Protein AF-A0A3A9EXG4-F1 (afdb_monomer_lite)

Secondary structure (DSSP, 8-state):
--HHHHHHHHHHHHHHHHHHHHHHHHHHHHHHHHHHHHHHHHHHHHHHHHHHHHHHHHHHHHHHHHHHTT---S-HHHHHHHHHHHHHHHHHHHHHHHHHHHHHHHHHHHHHHHHHHHHHHHHHHHHHHHHHHHHHHHHHHHHHHHHHHHHHHHHHHHHTT--------------GGG-----------S--

Structure (mmCIF, N/CA/C/O backbone):
data_AF-A0A3A9EXG4-F1
#
_entry.id   AF-A0A3A9EXG4-F1
#
loop_
_atom_site.group_PDB
_atom_site.id
_atom_site.type_symbol
_atom_site.label_atom_id
_atom_site.label_alt_id
_atom_site.label_comp_id
_atom_site.label_asym_id
_atom_site.label_entity_id
_atom_site.label_seq_id
_atom_site.pdbx_PDB_ins_code
_atom_site.Cartn_x
_atom_site.Cartn_y
_atom_site.Cartn_z
_atom_site.occupancy
_atom_site.B_iso_or_equiv
_atom_site.auth_seq_id
_atom_site.auth_comp_id
_atom_site.auth_asym_id
_atom_site.auth_atom_id
_atom_site.pdbx_PDB_model_num
ATOM 1 N N . MET A 1 1 ? 16.288 -11.136 -60.424 1.00 44.19 1 MET A N 1
ATOM 2 C CA . MET A 1 1 ? 15.062 -11.074 -59.598 1.00 44.19 1 MET A CA 1
ATOM 3 C C . MET A 1 1 ? 15.310 -11.199 -58.076 1.00 44.19 1 MET A C 1
ATOM 5 O O . MET A 1 1 ? 14.351 -11.218 -57.331 1.00 44.19 1 MET A O 1
ATOM 9 N N . ILE A 1 2 ? 16.566 -11.204 -57.585 1.00 50.88 2 ILE A N 1
ATOM 10 C CA . ILE A 1 2 ? 16.913 -11.549 -56.179 1.00 50.88 2 ILE A CA 1
ATOM 11 C C . ILE A 1 2 ? 17.124 -10.312 -55.264 1.00 50.88 2 ILE A C 1
ATOM 13 O O . ILE A 1 2 ? 17.058 -10.400 -54.044 1.00 50.88 2 ILE A O 1
ATOM 17 N N . LYS A 1 3 ? 17.353 -9.119 -55.836 1.00 56.44 3 LYS A N 1
ATOM 18 C CA . LYS A 1 3 ? 17.682 -7.899 -55.064 1.00 56.44 3 LYS A CA 1
ATOM 19 C C . LYS A 1 3 ? 16.491 -7.279 -54.324 1.00 56.44 3 LYS A C 1
ATOM 21 O O . LYS A 1 3 ? 16.687 -6.710 -53.256 1.00 56.44 3 LYS A O 1
ATOM 26 N N . LEU A 1 4 ? 15.283 -7.373 -54.886 1.00 65.50 4 LEU A N 1
ATOM 27 C CA . LEU A 1 4 ? 14.077 -6.805 -54.273 1.00 65.50 4 LEU A CA 1
ATOM 28 C C . LEU A 1 4 ? 13.654 -7.611 -53.041 1.00 65.50 4 LEU A C 1
ATOM 30 O O . LEU A 1 4 ? 13.306 -7.021 -52.026 1.00 65.50 4 LEU A O 1
ATOM 34 N N . ASP A 1 5 ? 13.788 -8.935 -53.111 1.00 69.81 5 ASP A N 1
ATOM 35 C CA . ASP A 1 5 ? 13.458 -9.852 -52.020 1.00 69.81 5 ASP A CA 1
ATOM 36 C C . ASP A 1 5 ? 14.379 -9.642 -50.805 1.00 69.81 5 ASP A C 1
ATOM 38 O O . ASP A 1 5 ? 13.915 -9.472 -49.682 1.00 69.81 5 ASP A O 1
ATOM 42 N N . GLY A 1 6 ? 15.687 -9.467 -51.035 1.00 72.88 6 GLY A N 1
ATOM 43 C CA . GLY A 1 6 ? 16.637 -9.142 -49.964 1.00 72.88 6 GLY A CA 1
ATOM 44 C C . GLY A 1 6 ? 16.417 -7.767 -49.314 1.00 72.88 6 GLY A C 1
ATOM 45 O O . GLY A 1 6 ? 16.722 -7.588 -48.135 1.00 72.88 6 GLY A O 1
ATOM 46 N N . ILE A 1 7 ? 15.880 -6.789 -50.053 1.00 76.56 7 ILE A N 1
ATOM 47 C CA . ILE A 1 7 ? 15.507 -5.475 -49.501 1.00 76.56 7 ILE A CA 1
ATOM 48 C C . ILE A 1 7 ? 14.192 -5.586 -48.722 1.00 76.56 7 ILE A C 1
ATOM 50 O O . ILE A 1 7 ? 14.106 -5.076 -47.606 1.00 76.56 7 ILE A O 1
ATOM 54 N N . MET A 1 8 ? 13.204 -6.297 -49.268 1.00 67.69 8 MET A N 1
ATOM 55 C CA . MET A 1 8 ? 11.905 -6.535 -48.642 1.00 67.69 8 MET A CA 1
ATOM 56 C 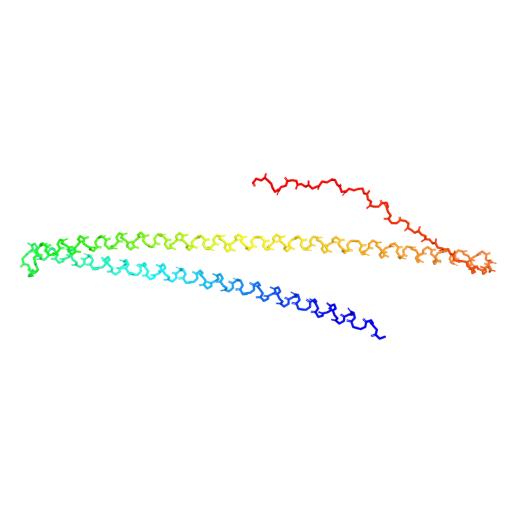C . MET A 1 8 ? 12.060 -7.284 -47.314 1.00 67.69 8 MET A C 1
ATOM 58 O O . MET A 1 8 ? 11.558 -6.827 -46.293 1.00 67.69 8 MET A O 1
ATOM 62 N N . ASP A 1 9 ? 12.854 -8.353 -47.284 1.00 78.50 9 ASP A N 1
ATOM 63 C CA . ASP A 1 9 ? 13.145 -9.142 -46.082 1.00 78.50 9 ASP A CA 1
ATOM 64 C C . ASP A 1 9 ? 13.897 -8.317 -45.013 1.00 78.50 9 ASP A C 1
ATOM 66 O O . ASP A 1 9 ? 13.749 -8.496 -43.801 1.00 78.50 9 ASP A O 1
ATOM 70 N N . ARG A 1 10 ? 14.693 -7.327 -45.435 1.00 72.69 10 ARG A N 1
ATOM 71 C CA . ARG A 1 10 ? 15.358 -6.388 -44.519 1.00 72.69 10 ARG A CA 1
ATOM 72 C C . ARG A 1 10 ? 14.390 -5.354 -43.949 1.00 72.69 10 ARG A C 1
ATOM 74 O O . ARG A 1 10 ? 14.467 -5.050 -42.760 1.00 72.69 10 ARG A O 1
ATOM 81 N N . ILE A 1 11 ? 13.476 -4.845 -44.773 1.00 75.75 11 ILE A N 1
ATOM 82 C CA . ILE A 1 11 ? 12.430 -3.904 -44.358 1.00 75.75 11 ILE A CA 1
ATOM 83 C C . ILE A 1 11 ? 11.445 -4.599 -43.420 1.00 75.75 11 ILE A C 1
ATOM 85 O O . ILE A 1 11 ? 11.147 -4.054 -42.363 1.00 75.75 11 ILE A O 1
ATOM 89 N N . ILE A 1 12 ? 10.998 -5.813 -43.745 1.00 74.94 12 ILE A N 1
ATOM 90 C CA . ILE A 1 12 ? 10.082 -6.594 -42.908 1.00 74.94 12 ILE A CA 1
ATOM 91 C C . ILE A 1 12 ? 10.721 -6.865 -41.549 1.00 74.94 12 ILE A C 1
ATOM 93 O O . ILE A 1 12 ? 10.112 -6.558 -40.530 1.00 74.94 12 ILE A O 1
ATOM 97 N N . ARG A 1 13 ? 11.971 -7.342 -41.499 1.00 74.44 13 ARG A N 1
ATOM 98 C CA . ARG A 1 13 ? 12.670 -7.554 -40.218 1.00 74.44 13 ARG A CA 1
ATOM 99 C C . ARG A 1 13 ? 12.872 -6.265 -39.428 1.00 74.44 13 ARG A C 1
ATOM 101 O O . ARG A 1 13 ? 12.745 -6.280 -38.208 1.00 74.44 13 ARG A O 1
ATOM 108 N N . TYR A 1 14 ? 13.147 -5.150 -40.101 1.00 74.00 14 TYR A N 1
ATOM 109 C CA . TYR A 1 14 ? 13.282 -3.849 -39.449 1.00 74.00 14 TYR A CA 1
ATOM 110 C C . TYR A 1 14 ? 11.953 -3.348 -38.865 1.00 74.00 14 TYR A C 1
ATOM 112 O O . TYR A 1 14 ? 11.912 -2.932 -37.709 1.00 74.00 14 TYR A O 1
ATOM 120 N N . GLN A 1 15 ? 10.858 -3.424 -39.627 1.00 68.88 15 GLN A N 1
ATOM 121 C CA . GLN A 1 15 ? 9.535 -2.997 -39.166 1.00 68.88 15 GLN A CA 1
ATOM 122 C C . GLN A 1 15 ? 8.992 -3.932 -38.084 1.00 68.88 15 GLN A C 1
ATOM 124 O O . GLN A 1 15 ? 8.513 -3.458 -37.060 1.00 68.88 15 GLN A O 1
ATOM 129 N N . LEU A 1 16 ? 9.143 -5.247 -38.250 1.00 63.56 16 LEU A N 1
ATOM 130 C CA . LEU A 1 16 ? 8.740 -6.237 -37.254 1.00 63.56 16 LEU A CA 1
ATOM 131 C C . LEU A 1 16 ? 9.563 -6.098 -35.967 1.00 63.56 16 LEU A C 1
ATOM 133 O O . LEU A 1 16 ? 9.004 -6.167 -34.879 1.00 63.56 16 LEU A O 1
ATOM 137 N N . GLY A 1 17 ? 10.868 -5.832 -36.078 1.00 66.75 17 GLY A N 1
ATOM 138 C CA . GLY A 1 17 ? 11.731 -5.535 -34.934 1.00 66.75 17 GLY A CA 1
ATOM 139 C C . GLY A 1 17 ? 11.309 -4.264 -34.195 1.00 66.75 17 GLY A C 1
ATOM 140 O O . GLY A 1 17 ? 11.231 -4.271 -32.970 1.00 66.75 17 GLY A O 1
ATOM 141 N N . LYS A 1 18 ? 10.958 -3.197 -34.926 1.00 60.28 18 LYS A N 1
ATOM 142 C CA . LYS A 1 18 ? 10.427 -1.958 -34.335 1.00 60.28 18 LYS A CA 1
ATOM 143 C C . LYS A 1 18 ? 9.071 -2.151 -33.662 1.00 60.28 18 LYS A C 1
ATOM 145 O O . LYS A 1 18 ? 8.878 -1.642 -32.566 1.00 60.28 18 LYS A O 1
ATOM 150 N N . VAL A 1 19 ? 8.146 -2.871 -34.299 1.00 60.31 19 VAL A N 1
ATOM 151 C CA . VAL A 1 19 ? 6.814 -3.154 -33.743 1.00 60.31 19 VAL A CA 1
ATOM 152 C C . VAL A 1 19 ? 6.938 -4.031 -32.502 1.00 60.31 19 VAL A C 1
ATOM 154 O O . VAL A 1 19 ? 6.326 -3.728 -31.485 1.00 60.31 19 VAL A O 1
ATOM 157 N N . LYS A 1 20 ? 7.779 -5.071 -32.541 1.00 60.56 20 LYS A N 1
ATOM 158 C CA . LYS A 1 20 ? 7.983 -5.978 -31.408 1.00 60.56 20 LYS A CA 1
ATOM 159 C C . LYS A 1 20 ? 8.612 -5.262 -30.210 1.00 60.56 20 LYS A C 1
ATOM 161 O O . LYS A 1 20 ? 8.107 -5.433 -29.111 1.00 60.56 20 LYS A O 1
ATOM 166 N N . ALA A 1 21 ? 9.625 -4.420 -30.427 1.00 60.03 21 ALA A N 1
ATOM 167 C CA . ALA A 1 21 ? 10.234 -3.616 -29.365 1.00 60.03 21 ALA A CA 1
ATOM 168 C C . ALA A 1 21 ? 9.239 -2.603 -28.772 1.00 60.03 21 ALA A C 1
ATOM 170 O O . ALA A 1 21 ? 8.923 -2.684 -27.594 1.00 60.03 21 ALA A O 1
ATOM 171 N N . ALA A 1 22 ? 8.624 -1.755 -29.606 1.00 58.25 22 ALA A N 1
ATOM 172 C CA . ALA A 1 22 ? 7.678 -0.740 -29.133 1.00 58.25 22 ALA A CA 1
ATOM 173 C C . ALA A 1 22 ? 6.431 -1.339 -28.454 1.00 58.25 22 ALA A C 1
ATOM 175 O O . ALA A 1 22 ? 5.887 -0.749 -27.523 1.00 58.25 22 ALA A O 1
ATOM 176 N N . SER A 1 23 ? 5.963 -2.507 -28.912 1.00 61.41 23 SER A N 1
ATOM 177 C CA . SER A 1 23 ? 4.844 -3.217 -28.279 1.00 61.41 23 SER A CA 1
ATOM 178 C C . SER A 1 23 ? 5.237 -3.867 -26.954 1.00 61.41 23 SER A C 1
ATOM 180 O O . SER A 1 23 ? 4.459 -3.793 -26.011 1.00 61.41 23 SER A O 1
ATOM 182 N N . ALA A 1 24 ? 6.435 -4.450 -26.847 1.00 60.91 24 ALA A N 1
ATOM 183 C CA . ALA A 1 24 ? 6.921 -5.038 -25.603 1.00 60.91 24 ALA A CA 1
ATOM 184 C C . ALA A 1 24 ? 7.144 -3.961 -24.535 1.00 60.91 24 ALA A C 1
ATOM 186 O O . ALA A 1 24 ? 6.669 -4.126 -23.417 1.00 60.91 24 ALA A O 1
ATOM 187 N N . ASP A 1 25 ? 7.759 -2.834 -24.899 1.00 65.12 25 ASP A N 1
ATOM 188 C CA . ASP A 1 25 ? 8.008 -1.713 -23.986 1.00 65.12 25 ASP A CA 1
ATOM 189 C C . ASP A 1 25 ? 6.696 -1.140 -23.443 1.00 65.12 25 ASP A C 1
ATOM 191 O O . ASP A 1 25 ? 6.551 -0.900 -22.245 1.00 65.12 25 ASP A O 1
ATOM 195 N N . LYS A 1 26 ? 5.699 -0.985 -24.321 1.00 69.44 26 LYS A N 1
ATOM 196 C CA . LYS A 1 26 ? 4.374 -0.499 -23.937 1.00 69.44 26 LYS A CA 1
ATOM 197 C C . LYS A 1 26 ? 3.630 -1.495 -23.044 1.00 69.44 26 LYS A C 1
ATOM 199 O O . LYS A 1 26 ? 3.032 -1.081 -22.061 1.00 69.44 26 LYS A O 1
ATOM 204 N N . ILE A 1 27 ? 3.697 -2.794 -23.342 1.00 67.81 27 ILE A N 1
ATOM 205 C CA . ILE A 1 27 ? 3.055 -3.845 -22.534 1.00 67.81 27 ILE A CA 1
ATOM 206 C C . ILE A 1 27 ? 3.702 -3.953 -21.149 1.00 67.81 27 ILE A C 1
ATOM 208 O O . ILE A 1 27 ? 2.994 -4.115 -20.158 1.00 67.81 27 ILE A O 1
ATOM 212 N N . ILE A 1 28 ? 5.029 -3.849 -21.069 1.00 67.62 28 ILE A N 1
ATOM 213 C CA . ILE A 1 28 ? 5.770 -3.873 -19.805 1.00 67.62 28 ILE A CA 1
ATOM 214 C C . ILE A 1 28 ? 5.415 -2.629 -18.983 1.00 67.62 28 ILE A C 1
ATOM 216 O O . ILE A 1 28 ? 4.999 -2.764 -17.835 1.00 67.62 28 ILE A O 1
ATOM 220 N N . ALA A 1 29 ? 5.473 -1.433 -19.580 1.00 70.62 29 ALA A N 1
ATOM 221 C CA . ALA A 1 29 ? 5.106 -0.187 -18.908 1.00 70.62 29 ALA A CA 1
ATOM 222 C C . ALA A 1 29 ? 3.651 -0.192 -18.405 1.00 70.62 29 ALA A C 1
ATOM 224 O O . ALA A 1 29 ? 3.417 0.084 -17.231 1.00 70.62 29 ALA A O 1
ATOM 225 N N . GLU A 1 30 ? 2.689 -0.582 -19.249 1.00 74.38 30 GLU A N 1
ATOM 226 C CA . GLU A 1 30 ? 1.277 -0.713 -18.862 1.00 74.38 30 GLU A CA 1
ATOM 227 C C . GLU A 1 30 ? 1.063 -1.800 -17.795 1.00 74.38 30 GLU A C 1
ATOM 229 O O . GLU A 1 30 ? 0.183 -1.674 -16.944 1.00 74.38 30 GLU A O 1
ATOM 234 N N . GLY A 1 31 ? 1.847 -2.883 -17.828 1.00 72.00 31 GLY A N 1
ATOM 235 C CA . GLY A 1 31 ? 1.814 -3.946 -16.825 1.00 72.00 31 GLY A CA 1
ATOM 236 C C . GLY A 1 31 ? 2.274 -3.461 -15.450 1.00 72.00 31 GLY A C 1
ATOM 237 O O . GLY A 1 31 ? 1.595 -3.712 -14.454 1.00 72.00 31 GLY A O 1
ATOM 238 N N . HIS A 1 32 ? 3.381 -2.716 -15.397 1.00 73.00 32 HIS A N 1
ATOM 239 C CA . HIS A 1 32 ? 3.874 -2.107 -14.160 1.00 73.00 32 HIS A CA 1
ATOM 240 C C . HIS A 1 32 ? 2.931 -1.026 -13.637 1.00 73.00 32 HIS A C 1
ATOM 242 O O . HIS A 1 32 ? 2.657 -0.996 -12.441 1.00 73.00 32 HIS A O 1
ATOM 248 N N . GLU A 1 33 ? 2.400 -0.174 -14.513 1.00 76.00 33 GLU A N 1
ATOM 249 C CA . GLU A 1 33 ? 1.443 0.867 -14.134 1.00 76.00 33 GLU A CA 1
ATOM 250 C C . GLU A 1 33 ? 0.198 0.259 -13.479 1.00 76.00 33 GLU A C 1
ATOM 252 O O . GLU A 1 33 ? -0.166 0.648 -12.372 1.00 76.00 33 GLU A O 1
ATOM 257 N N . LYS A 1 34 ? -0.371 -0.798 -14.073 1.00 77.44 34 LYS A N 1
ATOM 258 C CA . LYS A 1 34 ? -1.498 -1.537 -13.480 1.00 77.44 34 LYS A CA 1
ATOM 259 C C . LYS A 1 34 ? -1.141 -2.211 -12.155 1.00 77.44 34 LYS A C 1
ATOM 261 O O . LYS A 1 34 ? -1.969 -2.236 -11.246 1.00 77.44 34 LYS A O 1
ATOM 266 N N . ALA A 1 35 ? 0.065 -2.769 -12.025 1.00 75.31 35 ALA A N 1
ATOM 267 C CA . ALA A 1 35 ? 0.517 -3.385 -10.776 1.00 75.31 35 ALA A CA 1
ATOM 268 C C . ALA A 1 35 ? 0.660 -2.345 -9.649 1.00 75.31 35 ALA A C 1
ATOM 270 O O . ALA A 1 35 ? 0.206 -2.584 -8.529 1.00 75.31 35 ALA A O 1
ATOM 271 N N . ILE A 1 36 ? 1.213 -1.171 -9.964 1.00 78.25 36 ILE A N 1
ATOM 272 C CA . ILE A 1 36 ? 1.346 -0.034 -9.044 1.00 78.25 36 ILE A CA 1
ATOM 273 C C . ILE A 1 36 ? -0.032 0.505 -8.652 1.00 78.25 36 ILE A C 1
ATOM 275 O O . ILE A 1 36 ? -0.284 0.737 -7.470 1.00 78.25 36 ILE A O 1
ATOM 279 N N . GLU A 1 37 ? -0.942 0.681 -9.612 1.00 82.12 37 GLU A N 1
ATOM 280 C CA . GLU A 1 37 ? -2.312 1.122 -9.335 1.00 82.12 37 GLU A CA 1
ATOM 281 C C . GLU A 1 37 ? -3.054 0.135 -8.434 1.00 82.12 37 GLU A C 1
ATOM 283 O O . GLU A 1 37 ? -3.688 0.550 -7.463 1.00 82.12 37 GLU A O 1
ATOM 288 N N . LEU A 1 38 ? -2.937 -1.169 -8.699 1.00 81.69 38 LEU A N 1
ATOM 289 C CA . LEU A 1 38 ? -3.552 -2.204 -7.872 1.00 81.69 38 LEU A CA 1
ATOM 290 C C . LEU A 1 38 ? -2.983 -2.199 -6.447 1.00 81.69 38 LEU A C 1
ATOM 292 O O . LEU A 1 38 ? -3.745 -2.261 -5.481 1.00 81.69 38 LEU A O 1
ATOM 296 N N . ALA A 1 39 ? -1.661 -2.103 -6.300 1.00 80.19 39 ALA A N 1
ATOM 297 C CA . ALA A 1 39 ? -1.003 -2.035 -4.998 1.00 80.19 39 ALA A CA 1
ATOM 298 C C . ALA A 1 39 ? -1.388 -0.754 -4.230 1.00 80.19 39 ALA A C 1
ATOM 300 O O . ALA A 1 39 ? -1.721 -0.814 -3.044 1.00 80.19 39 ALA A O 1
ATOM 301 N N . ARG A 1 40 ? -1.476 0.394 -4.913 1.00 81.50 40 ARG A N 1
ATOM 302 C CA . ARG A 1 40 ? -1.971 1.653 -4.334 1.00 81.50 40 ARG A CA 1
ATOM 303 C C . ARG A 1 40 ? -3.441 1.557 -3.922 1.00 81.50 40 ARG A C 1
ATOM 305 O O . ARG A 1 40 ? -3.807 2.045 -2.853 1.00 81.50 40 ARG A O 1
ATOM 312 N N . ALA A 1 41 ? -4.285 0.924 -4.735 1.00 84.25 41 ALA A N 1
ATOM 313 C CA . ALA A 1 41 ? -5.692 0.709 -4.411 1.00 84.25 41 ALA A CA 1
ATOM 314 C C . ALA A 1 41 ? -5.854 -0.162 -3.156 1.00 84.25 41 ALA A C 1
ATOM 316 O O . ALA A 1 41 ? -6.665 0.168 -2.294 1.00 84.25 41 ALA A O 1
ATOM 317 N N . ARG A 1 42 ? -5.040 -1.217 -3.010 1.00 81.62 42 ARG A N 1
ATOM 318 C CA . ARG A 1 42 ? -5.002 -2.055 -1.799 1.00 81.62 42 ARG A CA 1
ATOM 319 C C . ARG A 1 42 ? -4.621 -1.249 -0.557 1.00 81.62 42 ARG A C 1
ATOM 321 O O . ARG A 1 42 ? -5.340 -1.322 0.435 1.00 81.62 42 ARG A O 1
ATOM 328 N N . CYS A 1 43 ? -3.574 -0.426 -0.640 1.00 86.25 43 CYS A N 1
ATOM 329 C CA . CYS A 1 43 ? -3.180 0.461 0.460 1.00 86.25 43 CYS A CA 1
ATOM 330 C C . CYS A 1 43 ? -4.311 1.428 0.846 1.00 86.25 43 CYS A C 1
ATOM 332 O O . CYS A 1 43 ? -4.588 1.631 2.023 1.00 86.25 43 CYS A O 1
ATOM 334 N N . ASN A 1 44 ? -5.009 1.999 -0.141 1.00 86.94 44 ASN A N 1
ATOM 335 C CA . ASN A 1 44 ? -6.117 2.924 0.104 1.00 86.94 44 ASN A CA 1
ATOM 336 C C . ASN A 1 44 ? -7.314 2.231 0.783 1.00 86.94 44 ASN A C 1
ATOM 338 O O . ASN A 1 44 ? -7.899 2.779 1.712 1.00 86.94 44 ASN A O 1
ATOM 342 N N . ILE A 1 45 ? -7.667 1.013 0.360 1.00 88.62 45 ILE A N 1
ATOM 343 C CA . ILE A 1 45 ? -8.736 0.231 1.002 1.00 88.62 45 ILE A CA 1
ATOM 344 C C . ILE A 1 45 ? -8.373 -0.079 2.458 1.00 88.62 45 ILE A C 1
ATOM 346 O O . ILE A 1 45 ? -9.192 0.164 3.340 1.00 88.62 45 ILE A O 1
ATOM 350 N N . ALA A 1 46 ? -7.151 -0.553 2.714 1.00 81.94 46 ALA A N 1
ATOM 351 C CA . ALA A 1 46 ? -6.683 -0.840 4.068 1.00 81.94 46 ALA A CA 1
ATOM 352 C C . ALA A 1 46 ? -6.672 0.424 4.949 1.00 81.94 46 ALA A C 1
ATOM 354 O O . ALA A 1 46 ? -7.171 0.396 6.069 1.00 81.94 46 ALA A O 1
ATOM 355 N N . SER A 1 47 ? -6.216 1.564 4.416 1.00 88.50 47 SER A N 1
ATOM 356 C CA . SER A 1 47 ? -6.275 2.854 5.118 1.00 88.50 47 SER A CA 1
ATOM 357 C C . SER A 1 47 ? -7.706 3.242 5.498 1.00 88.50 47 SER A C 1
ATOM 359 O O . SER A 1 47 ? -7.951 3.641 6.630 1.00 88.50 47 SER A O 1
ATOM 361 N N . LYS A 1 48 ? -8.673 3.085 4.585 1.00 92.44 48 LYS A N 1
ATOM 362 C CA . LYS A 1 48 ? -10.084 3.383 4.879 1.00 92.44 48 LYS A CA 1
ATOM 363 C C . LYS A 1 48 ? -10.666 2.469 5.952 1.00 92.44 48 LYS A C 1
ATOM 365 O O . LYS A 1 48 ? -11.427 2.941 6.790 1.00 92.44 48 LYS A O 1
ATOM 370 N N . GLN A 1 49 ? -10.308 1.186 5.936 1.00 89.50 49 GLN A N 1
ATOM 371 C CA . GLN A 1 49 ? -10.736 0.234 6.963 1.00 89.50 49 GLN A CA 1
ATOM 372 C C . GLN A 1 49 ? -10.188 0.619 8.342 1.00 89.50 49 GLN A C 1
ATOM 374 O O . GLN A 1 49 ? -10.922 0.554 9.324 1.00 89.50 49 GLN A O 1
ATOM 379 N N . ILE A 1 50 ? -8.937 1.085 8.414 1.00 91.19 50 ILE A N 1
ATOM 380 C CA . ILE A 1 50 ? -8.359 1.623 9.652 1.00 91.19 50 ILE A CA 1
ATOM 381 C C . ILE A 1 50 ? -9.139 2.859 10.117 1.00 91.19 50 ILE A C 1
ATOM 383 O O . ILE A 1 50 ? -9.524 2.921 11.282 1.00 91.19 50 ILE A O 1
ATOM 387 N N . ASP A 1 51 ? -9.433 3.808 9.223 1.00 92.81 51 ASP A N 1
ATOM 388 C CA . ASP A 1 51 ? -10.185 5.025 9.568 1.00 92.81 51 ASP A CA 1
ATOM 389 C C . ASP A 1 51 ? -11.602 4.717 10.081 1.00 92.81 51 ASP A C 1
ATOM 391 O O . ASP A 1 51 ? -12.122 5.400 10.967 1.00 92.81 51 ASP A O 1
ATOM 395 N N . GLU A 1 52 ? -12.263 3.715 9.499 1.00 94.06 52 GLU A N 1
ATOM 396 C CA . GLU A 1 52 ? -13.572 3.233 9.946 1.00 94.06 52 GLU A CA 1
ATOM 397 C C . GLU A 1 52 ? -13.473 2.588 11.330 1.00 94.06 52 GLU A C 1
ATOM 399 O O . GLU A 1 52 ? -14.239 2.947 12.225 1.00 94.06 52 GLU A O 1
ATOM 404 N N . LYS A 1 53 ? -12.478 1.723 11.550 1.00 92.38 53 LYS A N 1
ATOM 405 C CA . LYS A 1 53 ? -12.249 1.081 12.850 1.00 92.38 53 LYS A CA 1
ATOM 406 C C . LYS A 1 53 ? -11.873 2.063 13.952 1.00 92.38 53 LYS A C 1
ATOM 408 O O . LYS A 1 53 ? -12.326 1.917 15.084 1.00 92.38 53 LYS A O 1
ATOM 413 N N . GLN A 1 54 ? -11.107 3.102 13.635 1.00 93.75 54 GLN A N 1
ATOM 414 C CA . GLN A 1 54 ? -10.800 4.178 14.577 1.00 93.75 54 GLN A CA 1
ATOM 415 C C . GLN A 1 54 ? -12.051 4.970 14.976 1.00 93.75 54 GLN A C 1
ATOM 417 O O . GLN A 1 54 ? -12.180 5.361 16.137 1.00 93.75 54 GLN A O 1
ATOM 422 N N . ARG A 1 55 ? -12.993 5.182 14.046 1.00 96.00 55 ARG A N 1
ATOM 423 C CA . ARG A 1 55 ? -14.293 5.794 14.361 1.00 96.00 55 ARG A CA 1
ATOM 424 C C . ARG A 1 55 ? -15.137 4.895 15.263 1.00 96.00 55 ARG A C 1
ATOM 426 O O . ARG A 1 55 ? -15.638 5.385 16.268 1.00 96.00 55 ARG A O 1
ATOM 433 N N . GLU A 1 56 ? -15.222 3.597 14.964 1.00 93.62 56 GLU A N 1
ATOM 434 C CA . GLU A 1 56 ? -15.906 2.622 15.834 1.00 93.62 56 GLU A CA 1
ATOM 435 C C . GLU A 1 56 ? -15.317 2.619 17.253 1.00 93.62 56 GLU A C 1
ATOM 437 O O . GLU A 1 56 ? -16.054 2.649 18.239 1.00 93.62 56 GLU A O 1
ATOM 442 N N . LEU A 1 57 ? -13.986 2.653 17.370 1.00 95.31 57 LEU A N 1
ATOM 443 C CA . LEU A 1 57 ? -13.306 2.737 18.659 1.00 95.31 57 LEU A CA 1
ATOM 444 C C . LEU A 1 57 ? -13.683 4.016 19.424 1.00 95.31 57 LEU A C 1
ATOM 446 O O . LEU A 1 57 ? -13.979 3.946 20.617 1.00 95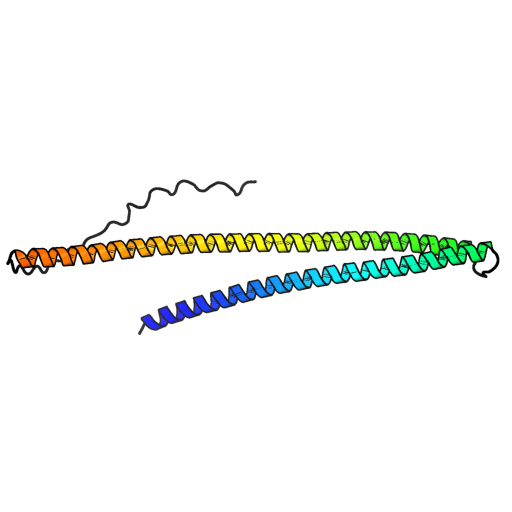.31 57 LEU A O 1
ATOM 450 N N . ALA A 1 58 ? -13.705 5.168 18.751 1.00 94.50 58 ALA A N 1
ATOM 451 C CA . ALA A 1 58 ? -14.103 6.432 19.368 1.00 94.50 58 ALA A CA 1
ATOM 452 C C . ALA A 1 58 ? -15.562 6.400 19.861 1.00 94.50 58 ALA A C 1
ATOM 454 O O . ALA A 1 58 ? -15.862 6.923 20.939 1.00 94.50 58 ALA A O 1
ATOM 455 N N . ASP A 1 59 ? -16.457 5.743 19.119 1.00 95.38 59 ASP A N 1
ATOM 456 C CA . ASP A 1 59 ? -17.847 5.544 19.531 1.00 95.38 59 ASP A CA 1
ATOM 457 C C . ASP A 1 59 ? -17.941 4.665 20.789 1.00 95.38 59 ASP A C 1
ATOM 459 O O . ASP A 1 59 ? -18.685 4.994 21.719 1.00 95.38 59 ASP A O 1
ATOM 463 N N . TYR A 1 60 ? -17.147 3.591 20.879 1.00 94.44 60 TYR A N 1
ATOM 464 C CA . TYR A 1 60 ? -17.075 2.752 22.082 1.00 94.44 60 TYR A CA 1
ATOM 465 C C . TYR A 1 60 ? -16.497 3.500 23.289 1.00 94.44 60 TYR A C 1
ATOM 467 O O . TYR A 1 60 ? -17.013 3.381 24.405 1.00 94.44 60 TYR A O 1
ATOM 475 N N . GLU A 1 61 ? -15.467 4.321 23.097 1.00 91.81 61 GLU A N 1
ATOM 476 C CA . GLU A 1 61 ? -14.910 5.156 24.165 1.00 91.81 61 GLU A CA 1
ATOM 477 C C . GLU A 1 61 ? -15.933 6.204 24.649 1.00 91.81 61 GLU A C 1
ATOM 479 O O . GLU A 1 61 ? -16.099 6.410 25.857 1.00 91.81 61 GLU A O 1
ATOM 484 N N . ALA A 1 62 ? -16.710 6.801 23.739 1.00 94.06 62 ALA A N 1
ATOM 485 C CA . ALA A 1 62 ? -17.796 7.713 24.092 1.00 94.06 62 ALA A CA 1
ATOM 486 C C . ALA A 1 62 ? -18.936 7.005 24.848 1.00 94.06 62 ALA A C 1
ATOM 488 O O . ALA A 1 62 ? -19.481 7.546 25.816 1.00 94.06 62 ALA A O 1
ATOM 489 N N . GLU A 1 63 ? -19.294 5.788 24.439 1.00 92.88 63 GLU A N 1
ATOM 490 C CA . GLU A 1 63 ? -20.310 4.974 25.108 1.00 92.88 63 GLU A CA 1
ATOM 491 C C . GLU A 1 63 ? -19.853 4.519 26.504 1.00 92.88 63 GLU A C 1
ATOM 493 O O . GLU A 1 63 ? -20.646 4.525 27.447 1.00 92.88 63 GLU A O 1
ATOM 498 N N . THR A 1 64 ? -18.556 4.254 26.688 1.00 91.00 64 THR A N 1
ATOM 499 C CA . THR A 1 64 ? -17.955 3.943 27.997 1.00 91.00 64 THR A CA 1
ATOM 500 C C . THR A 1 64 ? -18.195 5.069 29.008 1.00 91.00 64 THR A C 1
ATOM 502 O O . THR A 1 64 ? -18.582 4.820 30.152 1.00 91.00 64 THR A O 1
ATOM 505 N N . ILE A 1 65 ? -18.075 6.332 28.583 1.00 92.12 65 ILE A N 1
ATOM 506 C CA . ILE A 1 65 ? -18.391 7.496 29.429 1.00 92.12 65 ILE A CA 1
ATOM 507 C C . ILE A 1 65 ? -19.879 7.511 29.813 1.00 92.12 65 ILE A C 1
ATOM 509 O O . ILE A 1 65 ? -20.219 7.844 30.952 1.00 92.12 65 ILE A O 1
ATOM 513 N N . LYS A 1 66 ? -20.782 7.143 28.895 1.00 93.50 66 LYS A N 1
ATOM 514 C CA . LYS A 1 66 ? -22.223 7.061 29.18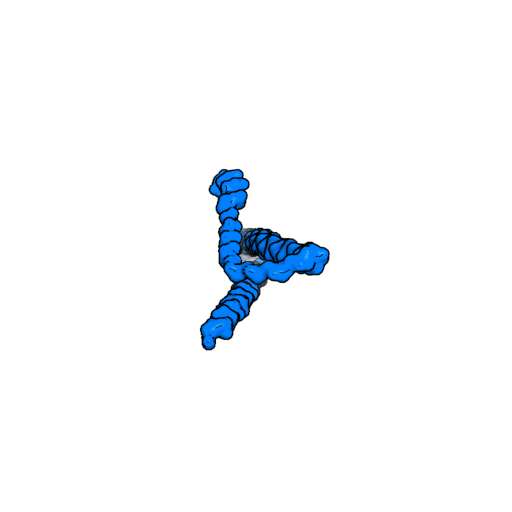7 1.00 93.50 66 LYS A CA 1
ATOM 515 C C . LYS A 1 66 ? -22.539 5.942 30.178 1.00 93.50 66 LYS A C 1
ATOM 517 O O . LYS A 1 66 ? -23.376 6.157 31.052 1.00 93.50 66 LYS A O 1
ATOM 522 N N . VAL A 1 67 ? -21.866 4.791 30.094 1.00 92.50 67 VAL A N 1
ATOM 523 C CA . VAL A 1 67 ? -21.994 3.706 31.087 1.00 92.50 67 VAL A CA 1
ATOM 524 C C . VAL A 1 67 ? -21.552 4.175 32.469 1.00 92.50 67 VAL A C 1
ATOM 526 O O . VAL A 1 67 ? -22.303 4.010 33.427 1.00 92.50 67 VAL A O 1
ATOM 529 N N . ILE A 1 68 ? -20.396 4.840 32.575 1.00 89.25 68 ILE A N 1
ATOM 530 C CA . ILE A 1 68 ? -19.898 5.396 33.848 1.00 89.25 68 ILE A CA 1
ATOM 531 C C . ILE A 1 68 ? -20.907 6.381 34.459 1.00 89.25 68 ILE A C 1
ATOM 533 O O . ILE A 1 68 ? -21.073 6.444 35.675 1.00 89.25 68 ILE A O 1
ATOM 537 N N . ARG A 1 69 ? -21.621 7.135 33.617 1.00 92.25 69 ARG A N 1
ATOM 538 C CA . ARG A 1 69 ? -22.672 8.074 34.037 1.00 92.25 69 ARG A CA 1
ATOM 539 C C . ARG A 1 69 ? -24.031 7.414 34.306 1.00 92.25 69 ARG A C 1
ATOM 541 O O . ARG A 1 69 ? -24.973 8.123 34.647 1.00 92.25 69 ARG A O 1
ATOM 548 N N . GLY A 1 70 ? -24.167 6.100 34.115 1.00 91.38 70 GLY A N 1
ATOM 549 C CA . GLY A 1 70 ? -25.439 5.377 34.236 1.00 91.38 70 GLY A CA 1
ATOM 550 C C . GLY A 1 70 ? -26.465 5.721 33.149 1.00 91.38 70 GLY A C 1
ATOM 551 O O . GLY A 1 70 ? -27.657 5.486 33.322 1.00 91.38 70 GLY A O 1
ATOM 552 N N . GLN A 1 71 ? -26.022 6.311 32.038 1.00 91.62 71 GLN A N 1
ATOM 553 C CA . GLN A 1 71 ? -26.867 6.751 30.921 1.00 91.62 71 GLN A CA 1
ATOM 554 C C . GLN A 1 71 ? -27.015 5.685 29.830 1.00 91.62 71 GLN A C 1
ATOM 556 O O . GLN A 1 71 ? -27.833 5.841 28.925 1.00 91.62 71 GLN A O 1
ATOM 561 N N . SER A 1 72 ? -26.229 4.612 29.906 1.00 89.69 72 SER A N 1
ATOM 562 C CA . SER A 1 72 ? -26.245 3.505 28.955 1.00 89.69 72 SER A CA 1
ATOM 563 C C . SER A 1 72 ? -26.684 2.206 29.622 1.00 89.69 72 SER A C 1
ATOM 565 O O . SER A 1 72 ? -26.502 2.008 30.822 1.00 89.69 72 SER A O 1
ATOM 567 N N . LYS A 1 73 ? -27.288 1.326 28.819 1.00 88.81 73 LYS A N 1
ATOM 568 C CA . LYS A 1 73 ? -27.707 -0.022 29.226 1.00 88.81 73 LYS A CA 1
ATOM 569 C C . LYS A 1 73 ? -26.660 -1.091 28.895 1.00 88.81 73 LYS A C 1
ATOM 571 O O . LYS A 1 73 ? -26.865 -2.244 29.264 1.00 88.81 73 LYS A O 1
ATOM 576 N N . LEU A 1 74 ? -25.585 -0.737 28.182 1.00 87.62 74 LEU A N 1
ATOM 577 C CA . LEU A 1 74 ? -24.466 -1.652 27.955 1.00 87.62 74 LEU A CA 1
ATOM 578 C C . LEU A 1 74 ? -23.692 -1.887 29.258 1.00 87.62 74 LEU A C 1
ATOM 580 O O . LEU A 1 74 ? -23.560 -0.984 30.083 1.00 87.62 74 LEU A O 1
ATOM 584 N N . SER A 1 75 ? -23.160 -3.098 29.430 1.00 90.25 75 SER A N 1
ATOM 585 C CA . SER A 1 75 ? -22.238 -3.392 30.526 1.00 90.25 75 SER A CA 1
ATOM 586 C C . SER A 1 75 ? -20.845 -2.837 30.226 1.00 90.25 75 SER A C 1
ATOM 588 O O . SER A 1 75 ? -20.406 -2.798 29.075 1.00 90.25 75 SER A O 1
ATOM 590 N N . ILE A 1 76 ? -20.139 -2.427 31.283 1.00 89.44 76 ILE A N 1
ATOM 591 C CA . ILE A 1 76 ? -18.751 -1.957 31.193 1.00 89.44 76 ILE A CA 1
ATOM 592 C C . ILE A 1 76 ? -17.825 -3.062 30.661 1.00 89.44 76 ILE A C 1
ATOM 594 O O . ILE A 1 76 ? -16.940 -2.778 29.864 1.00 89.44 76 ILE A O 1
ATOM 598 N N . ASP A 1 77 ? -18.078 -4.320 31.033 1.00 90.69 77 ASP A N 1
ATOM 599 C CA . ASP A 1 77 ? -17.263 -5.468 30.621 1.00 90.69 77 ASP A CA 1
ATOM 600 C C . ASP A 1 77 ? -17.355 -5.708 29.109 1.00 90.69 77 ASP A C 1
ATOM 602 O O . ASP A 1 77 ? -16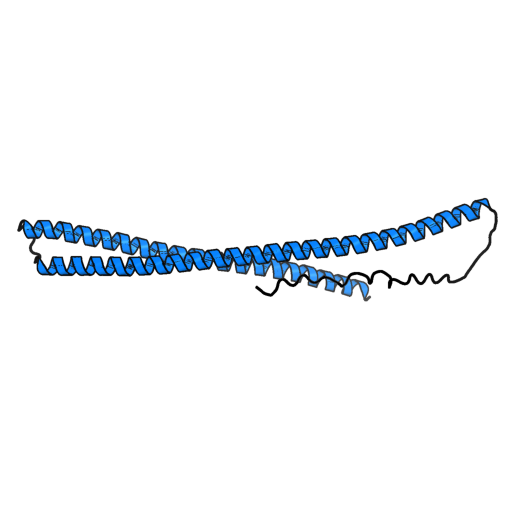.333 -5.823 28.441 1.00 90.69 77 ASP A O 1
ATOM 606 N N . LEU A 1 78 ? -18.568 -5.661 28.540 1.00 91.06 78 LEU A N 1
ATOM 607 C CA . LEU A 1 78 ? -18.764 -5.800 27.095 1.00 91.06 78 LEU A CA 1
ATOM 608 C C . LEU A 1 78 ? -18.087 -4.661 26.318 1.00 91.06 78 LEU A C 1
ATOM 610 O O . LEU A 1 78 ? -17.516 -4.891 25.256 1.00 91.06 78 LEU A O 1
ATOM 614 N N . LEU A 1 79 ? -18.151 -3.429 26.829 1.00 92.25 79 LEU A N 1
ATOM 615 C CA . LEU A 1 79 ? -17.481 -2.286 26.203 1.00 92.25 79 LEU A CA 1
ATOM 616 C C . LEU A 1 79 ? -15.961 -2.397 26.273 1.00 92.25 79 LEU A C 1
ATOM 618 O O . LEU A 1 79 ? -15.297 -2.099 25.285 1.00 92.25 79 LEU A O 1
ATOM 622 N N . ASN A 1 80 ? -15.414 -2.866 27.393 1.00 91.94 80 ASN A N 1
ATOM 623 C CA . ASN A 1 80 ? -13.982 -3.115 27.520 1.00 91.94 80 ASN A CA 1
ATOM 624 C C . ASN A 1 80 ? -13.509 -4.176 26.516 1.00 91.94 80 ASN A C 1
ATOM 626 O O . ASN A 1 80 ? -12.488 -3.961 25.863 1.00 91.94 80 ASN A O 1
ATOM 630 N N . ASP A 1 81 ? -14.272 -5.257 26.330 1.00 94.56 81 ASP A N 1
ATOM 631 C CA . ASP A 1 81 ? -13.974 -6.293 25.333 1.00 94.56 81 ASP A CA 1
ATOM 632 C C . ASP A 1 81 ? -14.011 -5.735 23.900 1.00 94.56 81 ASP A C 1
ATOM 634 O O . ASP A 1 81 ? -13.106 -5.995 23.107 1.00 94.56 81 ASP A O 1
ATOM 638 N N . LEU A 1 82 ? -15.022 -4.925 23.561 1.00 93.50 82 LEU A N 1
ATOM 639 C CA . LEU A 1 82 ? -15.138 -4.292 22.240 1.00 93.50 82 LEU A CA 1
ATOM 640 C C . LEU A 1 82 ? -14.015 -3.283 21.974 1.00 93.50 82 LEU A C 1
ATOM 642 O O . LEU A 1 82 ? -13.462 -3.265 20.878 1.00 93.50 82 LEU A O 1
ATOM 646 N N . VAL A 1 83 ? -13.643 -2.476 22.970 1.00 93.56 83 VAL A N 1
ATOM 647 C CA . VAL A 1 83 ? -12.516 -1.535 22.886 1.00 93.56 83 VAL A CA 1
ATOM 648 C C . VAL A 1 83 ? -11.197 -2.284 22.714 1.00 93.56 83 VAL A C 1
ATOM 650 O O . VAL A 1 83 ? -10.384 -1.896 21.876 1.00 93.56 83 VAL A O 1
ATOM 653 N N . ALA A 1 84 ? -10.973 -3.351 23.486 1.00 94.06 84 ALA A N 1
ATOM 654 C CA . ALA A 1 84 ? -9.767 -4.167 23.384 1.00 94.06 84 ALA A CA 1
ATOM 655 C C . ALA A 1 84 ? -9.658 -4.814 21.998 1.00 94.06 84 ALA A C 1
ATOM 657 O O . ALA A 1 84 ? -8.636 -4.661 21.331 1.00 94.06 84 ALA A O 1
ATOM 658 N N . LYS A 1 85 ? -10.743 -5.437 21.528 1.00 93.50 85 LYS A N 1
ATOM 659 C CA . LYS A 1 85 ? -10.805 -6.065 20.208 1.00 93.50 85 LYS A CA 1
ATOM 660 C C . LYS A 1 85 ? -10.634 -5.057 19.070 1.00 93.50 85 LYS A C 1
ATOM 662 O O . LYS A 1 85 ? -9.887 -5.317 18.138 1.00 93.50 85 LYS A O 1
ATOM 667 N N . ALA A 1 86 ? -11.274 -3.889 19.148 1.00 91.88 86 ALA A N 1
ATOM 668 C CA . ALA A 1 86 ? -11.115 -2.844 18.137 1.00 91.88 86 ALA A CA 1
ATOM 669 C C . ALA A 1 86 ? -9.672 -2.316 18.084 1.00 91.88 86 ALA A C 1
ATOM 671 O O . ALA A 1 86 ? -9.147 -2.073 17.000 1.00 91.88 86 ALA A O 1
ATOM 672 N N . LYS A 1 87 ? -9.002 -2.174 19.237 1.00 93.75 87 LYS A N 1
ATOM 673 C CA . LYS A 1 87 ? -7.580 -1.798 19.293 1.00 93.75 87 LYS A CA 1
ATOM 674 C C . LYS A 1 87 ? -6.690 -2.863 18.658 1.00 93.75 87 LYS A C 1
ATOM 676 O O . LYS A 1 87 ? -5.812 -2.506 17.880 1.00 93.75 87 LYS A O 1
ATOM 681 N N . GLU A 1 88 ? -6.940 -4.137 18.947 1.00 95.88 88 GLU A N 1
ATOM 682 C CA . GLU A 1 88 ? -6.226 -5.261 18.333 1.00 95.88 88 GLU A CA 1
ATOM 683 C C . GLU A 1 88 ? -6.420 -5.279 16.807 1.00 95.88 88 GLU A C 1
ATOM 685 O O . GLU A 1 88 ? -5.439 -5.219 16.066 1.00 95.88 88 GLU A O 1
ATOM 690 N N . GLU A 1 89 ? -7.664 -5.198 16.323 1.00 91.44 89 GLU A N 1
ATOM 691 C CA . GLU A 1 89 ? -7.979 -5.134 14.887 1.00 91.44 89 GLU A CA 1
ATOM 692 C C . GLU A 1 89 ? -7.304 -3.935 14.193 1.00 91.44 89 GLU A C 1
ATOM 694 O O . GLU A 1 89 ? -6.773 -4.074 13.091 1.00 91.44 89 GLU A O 1
ATOM 699 N N . ILE A 1 90 ? -7.264 -2.755 14.829 1.00 92.94 90 ILE A N 1
ATOM 700 C CA . ILE A 1 90 ? -6.543 -1.587 14.293 1.00 92.94 90 ILE A CA 1
ATOM 701 C C . ILE A 1 90 ? -5.044 -1.879 14.181 1.00 92.94 90 ILE A C 1
ATOM 703 O O . ILE A 1 90 ? -4.435 -1.520 13.170 1.00 92.94 90 ILE A O 1
ATOM 707 N N . THR A 1 91 ? -4.434 -2.521 15.183 1.00 94.50 91 THR A N 1
ATOM 708 C CA . THR A 1 91 ? -3.002 -2.856 15.137 1.00 94.50 91 THR A CA 1
ATOM 709 C C . THR A 1 91 ? -2.682 -3.860 14.033 1.00 94.50 91 THR A C 1
ATOM 711 O O . THR A 1 91 ? -1.728 -3.646 13.287 1.00 94.50 91 THR A O 1
ATOM 714 N N . GLU A 1 92 ? -3.512 -4.890 13.860 1.00 93.12 92 GLU A N 1
ATOM 715 C CA . GLU A 1 92 ? -3.363 -5.880 12.791 1.00 93.12 92 GLU A CA 1
ATOM 716 C C . GLU A 1 92 ? -3.519 -5.249 11.403 1.00 93.12 92 GLU A C 1
ATOM 718 O O . GLU A 1 92 ? -2.679 -5.453 10.526 1.00 93.12 92 GLU A O 1
ATOM 723 N N . LEU A 1 93 ? -4.556 -4.427 11.205 1.00 89.75 93 LEU A N 1
ATOM 724 C CA . LEU A 1 93 ? -4.778 -3.722 9.941 1.00 89.75 93 LEU A CA 1
ATOM 725 C C . LEU A 1 93 ? -3.651 -2.732 9.631 1.00 89.75 93 LEU A C 1
ATOM 727 O O . LEU A 1 93 ? -3.274 -2.578 8.470 1.00 89.75 93 LEU A O 1
ATOM 731 N N . THR A 1 94 ? -3.089 -2.082 10.653 1.00 90.75 94 THR A N 1
ATOM 732 C CA . THR A 1 94 ? -1.951 -1.167 10.483 1.00 90.75 94 THR A CA 1
ATOM 733 C C . THR A 1 94 ? -0.700 -1.926 10.048 1.00 90.75 94 THR A C 1
ATOM 735 O O . THR A 1 94 ? -0.036 -1.484 9.115 1.00 90.75 94 THR A O 1
ATOM 738 N N . ALA A 1 95 ? -0.415 -3.083 10.652 1.00 92.12 95 ALA A N 1
ATOM 739 C CA . ALA A 1 95 ? 0.696 -3.940 10.236 1.00 92.12 95 ALA A CA 1
ATOM 740 C C . ALA A 1 95 ? 0.511 -4.455 8.795 1.00 92.12 95 ALA A C 1
ATOM 742 O O . ALA A 1 95 ? 1.422 -4.401 7.973 1.00 92.12 95 ALA A O 1
ATOM 743 N N . ALA A 1 96 ? -0.708 -4.868 8.438 1.00 86.88 96 ALA A N 1
ATOM 744 C CA . ALA A 1 96 ? -1.021 -5.274 7.071 1.00 86.88 96 ALA A CA 1
ATOM 745 C C . ALA A 1 96 ? -0.872 -4.117 6.061 1.00 86.88 96 ALA A C 1
ATOM 747 O O . ALA A 1 96 ? -0.452 -4.335 4.922 1.00 86.88 96 ALA A O 1
ATOM 748 N N . LEU A 1 97 ? -1.202 -2.881 6.459 1.00 89.19 97 LEU A N 1
ATOM 749 C CA . LEU A 1 97 ? -0.992 -1.693 5.631 1.00 89.19 97 LEU A CA 1
ATOM 750 C C . LEU A 1 97 ? 0.500 -1.406 5.435 1.00 89.19 97 LEU A C 1
ATOM 752 O O . LEU A 1 97 ? 0.892 -1.112 4.307 1.00 89.19 97 LEU A O 1
ATOM 756 N N . THR A 1 98 ? 1.321 -1.500 6.484 1.00 90.81 98 THR A N 1
ATOM 757 C CA . THR A 1 98 ? 2.771 -1.290 6.360 1.00 90.81 98 THR A CA 1
ATOM 758 C C . THR A 1 98 ? 3.398 -2.321 5.431 1.00 90.81 98 THR A C 1
ATOM 760 O O . THR A 1 98 ? 4.119 -1.941 4.513 1.00 90.81 98 THR A O 1
ATOM 763 N N . ASP A 1 99 ? 3.027 -3.596 5.561 1.00 87.50 99 ASP A N 1
ATOM 764 C CA . ASP A 1 99 ? 3.515 -4.659 4.675 1.00 87.50 99 ASP A CA 1
ATOM 765 C C . ASP A 1 99 ? 3.113 -4.401 3.211 1.00 87.50 99 ASP A C 1
ATOM 767 O O . ASP A 1 99 ? 3.915 -4.543 2.284 1.00 87.50 99 ASP A O 1
ATOM 771 N N . ALA A 1 100 ? 1.868 -3.968 2.982 1.00 79.50 100 ALA A N 1
ATOM 772 C CA . ALA A 1 100 ? 1.382 -3.624 1.647 1.00 79.50 100 ALA A CA 1
ATOM 773 C C . ALA A 1 100 ? 2.087 -2.388 1.054 1.00 79.50 100 ALA A C 1
ATOM 775 O O . ALA A 1 100 ? 2.298 -2.328 -0.162 1.00 79.50 100 ALA A O 1
ATOM 776 N N . GLN A 1 101 ? 2.450 -1.409 1.889 1.00 84.56 101 GLN A N 1
ATOM 777 C CA . GLN A 1 101 ? 3.214 -0.227 1.485 1.00 84.56 101 GLN A CA 1
ATOM 778 C C . GLN A 1 101 ? 4.657 -0.586 1.127 1.00 84.56 101 GLN A C 1
ATOM 780 O O . GLN A 1 101 ? 5.138 -0.146 0.084 1.00 84.56 101 GLN A O 1
ATOM 785 N N . GLU A 1 102 ? 5.321 -1.431 1.916 1.00 86.88 102 GLU A N 1
ATOM 786 C CA . GLU A 1 102 ? 6.661 -1.927 1.591 1.00 86.88 102 GLU A CA 1
ATOM 787 C C . GLU A 1 102 ? 6.675 -2.683 0.257 1.00 86.88 102 GLU A C 1
ATOM 789 O O . GLU A 1 102 ? 7.584 -2.517 -0.558 1.00 86.88 102 GLU A O 1
ATOM 794 N N . GLU A 1 103 ? 5.652 -3.499 -0.006 1.00 79.44 103 GLU A N 1
ATOM 795 C CA . GLU A 1 103 ? 5.542 -4.221 -1.273 1.00 79.44 103 GLU A CA 1
ATOM 796 C C . GLU A 1 103 ? 5.299 -3.276 -2.461 1.00 79.44 103 GLU A C 1
ATOM 798 O O . GLU A 1 103 ? 5.860 -3.466 -3.545 1.00 79.44 103 GLU A O 1
ATOM 803 N N . LEU A 1 104 ? 4.519 -2.208 -2.259 1.00 78.75 104 LEU A N 1
ATOM 804 C CA . LEU A 1 104 ? 4.354 -1.141 -3.247 1.00 78.75 104 LEU A CA 1
ATOM 805 C C . LEU A 1 104 ? 5.687 -0.430 -3.534 1.00 78.75 104 LEU A C 1
ATOM 807 O O . LEU A 1 104 ? 6.009 -0.196 -4.700 1.00 78.75 104 LEU A O 1
ATOM 811 N N . GLU A 1 105 ? 6.472 -0.108 -2.505 1.00 84.19 105 GLU A N 1
ATOM 812 C CA . GLU A 1 105 ? 7.790 0.516 -2.667 1.00 84.19 105 GLU A CA 1
ATOM 813 C C . GLU A 1 105 ? 8.768 -0.394 -3.416 1.00 84.19 105 GLU A C 1
ATOM 815 O O . GLU A 1 105 ? 9.444 0.064 -4.340 1.00 84.19 105 GLU A O 1
ATOM 820 N N . LYS A 1 106 ? 8.786 -1.696 -3.108 1.00 82.62 106 LYS A N 1
ATOM 821 C CA . LYS A 1 106 ? 9.576 -2.689 -3.855 1.00 82.62 106 LYS A CA 1
ATOM 822 C C . LYS A 1 106 ? 9.168 -2.747 -5.325 1.00 82.62 106 LYS A C 1
ATOM 824 O O . LYS A 1 106 ? 10.037 -2.748 -6.199 1.00 82.62 106 LYS A O 1
ATOM 829 N N . CYS A 1 107 ? 7.866 -2.738 -5.618 1.00 75.56 107 CYS A N 1
ATOM 830 C CA . CYS A 1 107 ? 7.363 -2.711 -6.994 1.00 75.56 107 CYS A CA 1
ATOM 831 C C . CYS A 1 107 ? 7.807 -1.446 -7.747 1.00 75.56 107 CYS A C 1
ATOM 833 O O . CYS A 1 107 ? 8.197 -1.527 -8.914 1.00 75.56 107 CYS A O 1
ATOM 835 N N . LEU A 1 108 ? 7.775 -0.285 -7.086 1.00 78.38 108 LEU A N 1
ATOM 836 C CA . LEU A 1 108 ? 8.229 0.986 -7.657 1.00 78.38 108 LEU A CA 1
ATOM 837 C C . LEU A 1 108 ? 9.739 0.989 -7.918 1.00 78.38 108 LEU A C 1
ATOM 839 O O . LEU A 1 108 ? 10.170 1.371 -9.006 1.00 78.38 108 LEU A O 1
ATOM 843 N N . ALA A 1 109 ? 10.534 0.522 -6.954 1.00 79.75 109 ALA A N 1
ATOM 844 C CA . ALA A 1 109 ? 11.983 0.426 -7.085 1.00 79.75 109 ALA A CA 1
ATOM 845 C C . ALA A 1 109 ? 12.392 -0.538 -8.209 1.00 79.75 109 ALA A C 1
ATOM 847 O O . ALA A 1 109 ? 13.265 -0.211 -9.013 1.00 79.75 109 ALA A O 1
ATOM 848 N N . GLY A 1 110 ? 11.723 -1.690 -8.321 1.00 76.88 110 GLY A N 1
ATOM 849 C CA . GLY A 1 110 ? 11.955 -2.648 -9.404 1.00 76.88 110 GLY A CA 1
ATOM 850 C C . GLY A 1 110 ? 11.628 -2.073 -10.784 1.00 76.88 110 GLY A C 1
ATOM 851 O O . GLY A 1 110 ? 12.418 -2.215 -11.717 1.00 76.88 110 GLY A O 1
ATOM 852 N N . ALA A 1 111 ? 10.504 -1.360 -10.909 1.00 73.44 111 ALA A N 1
ATOM 853 C CA . ALA A 1 111 ? 10.135 -0.693 -12.157 1.00 73.44 111 ALA A CA 1
ATOM 854 C C . ALA A 1 111 ? 11.152 0.390 -12.564 1.00 73.44 111 ALA A C 1
ATOM 856 O O . ALA A 1 111 ? 11.442 0.556 -13.750 1.00 73.44 111 ALA A O 1
ATOM 857 N N . GLU A 1 112 ? 11.715 1.119 -11.598 1.00 73.94 112 GLU A N 1
ATOM 858 C CA . GLU A 1 112 ? 12.731 2.142 -11.858 1.00 73.94 112 GLU A CA 1
ATOM 859 C C . GLU A 1 112 ? 14.086 1.534 -12.247 1.00 73.94 112 GLU A C 1
ATOM 861 O O . GLU A 1 112 ? 14.703 1.981 -13.215 1.00 73.94 112 GLU A O 1
ATOM 866 N N . ALA A 1 113 ? 14.520 0.467 -11.570 1.00 73.69 113 ALA A N 1
ATOM 867 C CA . ALA A 1 113 ? 15.734 -0.268 -11.930 1.00 73.69 113 ALA A CA 1
ATOM 868 C C . ALA A 1 113 ? 15.662 -0.799 -13.371 1.00 73.69 113 ALA A C 1
ATOM 870 O O . ALA A 1 113 ? 16.580 -0.598 -14.166 1.00 73.69 113 ALA A O 1
ATOM 871 N N . GLN A 1 114 ? 14.523 -1.379 -13.752 1.00 68.12 114 GLN A N 1
ATOM 872 C CA . GLN A 1 114 ? 14.318 -1.892 -15.101 1.00 68.12 114 GLN A CA 1
ATOM 873 C C . GLN A 1 114 ? 14.346 -0.772 -16.159 1.00 68.12 114 GLN A C 1
ATOM 875 O O . GLN A 1 114 ? 14.945 -0.936 -17.222 1.00 68.12 114 GLN A O 1
ATOM 880 N N . LYS A 1 115 ? 13.771 0.407 -15.875 1.00 72.75 115 LYS A N 1
ATOM 881 C CA . LYS A 1 115 ? 13.896 1.583 -16.761 1.00 72.75 115 LYS A CA 1
ATOM 882 C C . LYS A 1 115 ? 15.349 2.020 -16.944 1.00 72.75 115 LYS A C 1
ATOM 884 O O . LYS A 1 115 ? 15.737 2.385 -18.055 1.00 72.75 115 LYS A O 1
ATOM 889 N N . GLN A 1 116 ? 16.150 1.983 -15.881 1.00 69.81 116 GLN A N 1
ATOM 890 C CA . GLN A 1 116 ? 17.570 2.329 -15.956 1.00 69.81 116 GLN A CA 1
ATOM 891 C C . GLN A 1 116 ? 18.352 1.331 -16.816 1.00 69.81 116 GLN A C 1
ATOM 893 O O . GLN A 1 116 ? 19.140 1.755 -17.663 1.00 69.81 116 GLN A O 1
ATOM 898 N N . GLU A 1 117 ? 18.098 0.027 -16.671 1.00 67.12 117 GLU A N 1
ATOM 899 C CA . GLU A 1 117 ? 18.692 -1.005 -17.533 1.00 67.12 117 GLU A CA 1
ATOM 900 C C . GLU A 1 117 ? 18.351 -0.773 -19.012 1.00 67.12 117 GLU A C 1
ATOM 902 O O . GLU A 1 117 ? 19.235 -0.800 -19.873 1.00 67.12 117 GLU A O 1
ATOM 907 N N . TYR A 1 118 ? 17.093 -0.449 -19.324 1.00 67.12 118 TYR A N 1
ATOM 908 C CA . TYR A 1 118 ? 16.697 -0.097 -20.690 1.00 67.12 118 TYR A CA 1
ATOM 909 C C . TYR A 1 118 ? 17.424 1.145 -21.218 1.00 67.12 118 TYR A C 1
ATOM 911 O O . TYR A 1 118 ? 17.936 1.123 -22.339 1.00 67.12 118 TYR A O 1
ATOM 919 N N . ALA A 1 119 ? 17.538 2.209 -20.421 1.00 71.12 119 ALA A N 1
ATOM 920 C CA . ALA A 1 119 ? 18.261 3.419 -20.819 1.00 71.12 119 ALA A CA 1
ATOM 921 C C . ALA A 1 119 ? 19.752 3.145 -21.102 1.00 71.12 119 ALA A C 1
ATOM 923 O O . ALA A 1 119 ? 20.345 3.707 -22.036 1.00 71.12 119 ALA A O 1
ATOM 924 N N . GLN A 1 120 ? 20.369 2.240 -20.338 1.00 70.44 120 GLN A N 1
ATOM 925 C CA . GLN A 1 120 ? 21.733 1.785 -20.600 1.00 70.44 120 GLN A CA 1
ATOM 926 C C . GLN A 1 120 ? 21.825 1.020 -21.927 1.00 70.44 120 GLN A C 1
ATOM 928 O O . GLN A 1 120 ? 22.709 1.310 -22.741 1.00 70.44 120 GLN A O 1
ATOM 933 N N . LEU A 1 121 ? 20.883 0.112 -22.201 1.00 70.88 121 LEU A N 1
ATOM 934 C CA . LEU A 1 121 ? 20.812 -0.613 -23.474 1.00 70.88 121 LEU A CA 1
ATOM 935 C C . LEU A 1 121 ? 20.624 0.331 -24.672 1.00 70.88 121 LEU A C 1
ATOM 937 O O . LEU A 1 121 ? 21.273 0.149 -25.709 1.00 70.88 121 LEU A O 1
ATOM 941 N N . GLU A 1 122 ? 19.801 1.373 -24.542 1.00 68.50 122 GLU A N 1
ATOM 942 C CA . GLU A 1 122 ? 19.643 2.396 -25.582 1.00 68.50 122 GLU A CA 1
ATOM 943 C C . GLU A 1 122 ? 20.944 3.163 -25.840 1.00 68.50 122 GLU A C 1
ATOM 945 O O . GLU A 1 122 ? 21.333 3.368 -26.998 1.00 68.50 122 GLU A O 1
ATOM 950 N N . THR A 1 123 ? 21.655 3.532 -24.773 1.00 75.88 123 THR A N 1
ATOM 951 C CA . THR A 1 123 ? 22.952 4.218 -24.847 1.00 75.88 123 THR A CA 1
ATOM 952 C C . THR A 1 123 ? 23.993 3.346 -25.554 1.00 75.88 123 THR A C 1
ATOM 954 O O . THR A 1 123 ? 24.714 3.811 -26.444 1.00 75.88 123 THR A O 1
ATOM 957 N N . TRP A 1 124 ? 24.038 2.051 -25.234 1.00 71.25 124 TRP A N 1
ATOM 958 C CA . TRP A 1 124 ? 24.927 1.088 -25.888 1.00 71.25 124 TRP A CA 1
ATOM 959 C C . TRP A 1 124 ? 24.578 0.899 -27.364 1.00 71.25 124 TRP A C 1
ATOM 961 O O . TRP A 1 124 ? 25.465 0.915 -28.227 1.00 71.25 124 TRP A O 1
ATOM 971 N N . ALA A 1 125 ? 23.288 0.789 -27.689 1.00 71.69 125 ALA A N 1
ATOM 972 C CA . ALA A 1 125 ? 22.826 0.714 -29.068 1.00 71.69 125 ALA A CA 1
ATOM 973 C C . ALA A 1 125 ? 23.201 1.983 -29.855 1.00 71.69 125 ALA A C 1
ATOM 975 O O . ALA A 1 125 ? 23.657 1.893 -30.999 1.00 71.69 125 ALA A O 1
ATOM 976 N N . ALA A 1 126 ? 23.072 3.166 -29.249 1.00 75.12 126 ALA A N 1
ATOM 977 C CA . ALA A 1 126 ? 23.485 4.433 -29.846 1.00 75.12 126 ALA A CA 1
ATOM 978 C C . ALA A 1 126 ? 24.999 4.481 -30.105 1.00 75.12 126 ALA A C 1
ATOM 980 O O . ALA A 1 126 ? 25.426 4.857 -31.203 1.00 75.12 126 ALA A O 1
ATOM 981 N N . HIS A 1 127 ? 25.810 4.026 -29.147 1.00 76.81 127 HIS A N 1
ATOM 982 C CA . HIS A 1 127 ? 27.259 3.928 -29.307 1.00 76.81 127 HIS A CA 1
ATOM 983 C C . HIS A 1 127 ? 27.643 3.006 -30.477 1.00 76.81 127 HIS A C 1
ATOM 985 O O . HIS A 1 127 ? 28.421 3.400 -31.351 1.00 76.81 127 HIS A O 1
ATOM 991 N N . LYS A 1 128 ? 27.037 1.813 -30.571 1.00 72.31 128 LYS A N 1
ATOM 992 C CA . LYS A 1 128 ? 27.279 0.880 -31.686 1.00 72.31 128 LYS A CA 1
ATOM 993 C C . LYS A 1 128 ? 26.886 1.478 -33.038 1.00 72.31 128 LYS A C 1
ATOM 995 O O . LYS A 1 128 ? 27.674 1.401 -33.978 1.00 72.31 128 LYS A O 1
ATOM 1000 N N . ARG A 1 129 ? 25.734 2.155 -33.135 1.00 72.00 129 ARG A N 1
ATOM 1001 C CA . ARG A 1 129 ? 25.313 2.862 -34.364 1.00 72.00 129 ARG A CA 1
ATOM 1002 C C . ARG A 1 129 ? 26.329 3.927 -34.787 1.00 72.00 129 ARG A C 1
ATOM 1004 O O . ARG A 1 129 ? 26.646 4.029 -35.974 1.00 72.00 129 ARG A O 1
ATOM 1011 N N . LYS A 1 130 ? 26.868 4.698 -33.834 1.00 76.00 130 LYS A N 1
ATOM 1012 C CA . LYS A 1 130 ? 27.901 5.717 -34.094 1.00 76.00 130 LYS A CA 1
ATOM 1013 C C . LYS A 1 130 ? 29.176 5.086 -34.657 1.00 76.00 130 LYS A C 1
ATOM 1015 O O . LYS A 1 130 ? 29.695 5.569 -35.662 1.00 76.00 130 LYS A O 1
ATOM 1020 N N . GLN A 1 131 ? 29.627 3.978 -34.072 1.00 71.50 131 GLN A N 1
ATOM 1021 C CA . GLN A 1 131 ? 30.807 3.247 -34.532 1.00 71.50 131 GLN A CA 1
ATOM 1022 C C . GLN A 1 131 ? 30.620 2.686 -35.952 1.00 71.50 131 GLN A C 1
ATOM 1024 O O . GLN A 1 131 ? 31.508 2.808 -36.797 1.00 71.50 131 GLN A O 1
ATOM 1029 N N . THR A 1 132 ? 29.449 2.119 -36.256 1.00 69.25 132 THR A N 1
ATOM 1030 C CA . THR A 1 132 ? 29.126 1.630 -37.606 1.00 69.25 132 THR A CA 1
ATOM 1031 C C . THR A 1 132 ? 29.110 2.769 -38.630 1.00 69.25 132 THR A C 1
ATOM 1033 O O . THR A 1 132 ? 29.636 2.608 -39.731 1.00 69.25 132 THR A O 1
ATOM 1036 N N . ARG A 1 133 ? 28.576 3.944 -38.265 1.00 65.19 133 ARG A N 1
ATOM 1037 C CA . ARG A 1 133 ? 28.560 5.133 -39.133 1.00 65.19 133 ARG A CA 1
ATOM 1038 C C . ARG A 1 133 ? 29.965 5.670 -39.409 1.00 65.19 133 ARG A C 1
ATOM 1040 O O . ARG A 1 133 ? 30.262 6.020 -40.545 1.00 65.19 133 ARG A O 1
ATOM 1047 N N . GLN A 1 134 ? 30.838 5.699 -38.402 1.00 70.38 134 GLN A N 1
ATOM 1048 C CA . GLN A 1 134 ? 32.232 6.120 -38.575 1.00 70.38 134 GLN A CA 1
ATOM 1049 C C . GLN A 1 134 ? 32.992 5.201 -39.536 1.00 70.38 134 GLN A C 1
ATOM 1051 O O . GLN A 1 134 ? 33.651 5.690 -40.451 1.00 70.38 134 GLN A O 1
ATOM 1056 N N . LYS A 1 135 ? 32.838 3.879 -39.389 1.00 72.69 135 LYS A N 1
ATOM 1057 C CA . LYS A 1 135 ? 33.446 2.903 -40.305 1.00 72.69 135 LYS A CA 1
ATOM 1058 C C . LYS A 1 135 ? 32.958 3.089 -41.747 1.00 72.69 135 LYS A C 1
ATOM 1060 O O . LYS A 1 135 ? 33.772 3.110 -42.664 1.00 72.69 135 LYS A O 1
ATOM 1065 N N . ALA A 1 136 ? 31.652 3.283 -41.946 1.00 71.31 136 ALA A N 1
ATOM 1066 C CA . ALA A 1 136 ? 31.080 3.534 -43.270 1.00 71.31 136 ALA A CA 1
ATOM 1067 C C . ALA A 1 136 ? 31.595 4.842 -43.902 1.00 71.31 136 ALA A C 1
ATOM 1069 O O . ALA A 1 136 ? 31.939 4.858 -45.082 1.00 71.31 136 ALA A O 1
ATOM 1070 N N . ASN A 1 137 ? 31.710 5.920 -43.117 1.00 72.75 137 A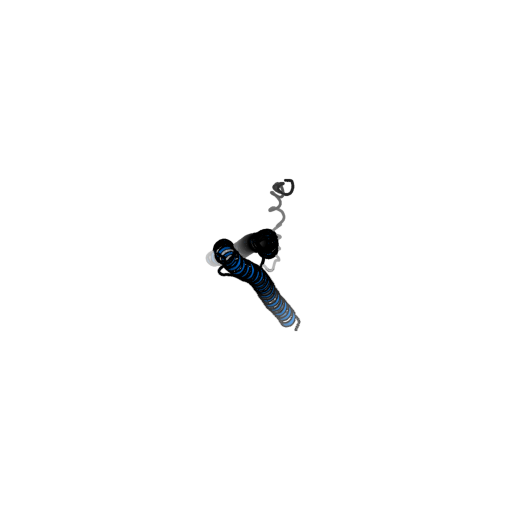SN A N 1
ATOM 1071 C CA . ASN A 1 137 ? 32.244 7.198 -43.594 1.00 72.75 137 ASN A CA 1
ATOM 1072 C C . ASN A 1 137 ? 33.729 7.102 -43.989 1.00 72.75 137 ASN A C 1
ATOM 1074 O O . ASN A 1 137 ? 34.125 7.697 -44.986 1.00 72.75 137 ASN A O 1
ATOM 1078 N N . ALA A 1 138 ? 34.540 6.341 -43.246 1.00 75.12 138 ALA A N 1
ATOM 1079 C CA . ALA A 1 138 ? 35.949 6.121 -43.581 1.00 75.12 138 ALA A CA 1
ATOM 1080 C C . ALA A 1 138 ? 36.112 5.337 -44.897 1.00 75.12 138 ALA A C 1
ATOM 1082 O O . ALA A 1 138 ? 36.897 5.732 -45.756 1.00 75.12 138 ALA A O 1
ATOM 1083 N N . LEU A 1 139 ? 35.319 4.276 -45.089 1.00 71.25 139 LEU A N 1
ATOM 1084 C CA . LEU A 1 139 ? 35.266 3.511 -46.343 1.00 71.25 139 LEU A CA 1
ATOM 1085 C C . LEU A 1 139 ? 34.842 4.386 -47.534 1.00 71.25 139 LEU A C 1
ATOM 1087 O O . LEU A 1 139 ? 35.463 4.328 -48.595 1.00 71.25 139 LEU A O 1
ATOM 1091 N N . ALA A 1 140 ? 33.827 5.235 -47.352 1.00 71.94 140 ALA A N 1
ATOM 1092 C CA . ALA A 1 140 ? 33.398 6.183 -48.377 1.00 71.94 140 ALA A CA 1
ATOM 1093 C C . ALA A 1 140 ? 34.502 7.204 -48.708 1.00 71.94 140 ALA A C 1
ATOM 1095 O O . ALA A 1 140 ? 34.770 7.450 -49.883 1.00 71.94 140 ALA A O 1
ATOM 1096 N N . GLY A 1 141 ? 35.191 7.740 -47.695 1.00 72.31 141 GLY A N 1
ATOM 1097 C CA . GLY A 1 141 ? 36.317 8.661 -47.873 1.00 72.31 141 GLY A CA 1
ATOM 1098 C C . GLY A 1 141 ? 37.487 8.038 -48.637 1.00 72.31 141 GLY A C 1
ATOM 1099 O O . GLY A 1 141 ? 38.007 8.659 -49.561 1.00 72.31 141 GLY A O 1
ATOM 1100 N N . LEU A 1 142 ? 37.844 6.789 -48.320 1.00 74.19 142 LEU A N 1
ATOM 1101 C CA . LEU A 1 142 ? 38.853 6.025 -49.061 1.00 74.19 142 LEU A CA 1
ATOM 1102 C C . LEU A 1 142 ? 38.458 5.876 -50.534 1.00 74.19 142 LEU A C 1
ATOM 1104 O O . LEU A 1 142 ? 39.254 6.213 -51.404 1.00 74.19 142 LEU A O 1
ATOM 1108 N N . SER A 1 143 ? 37.215 5.469 -50.818 1.00 67.12 143 SER A N 1
ATOM 1109 C CA . SER A 1 143 ? 36.733 5.329 -52.200 1.00 67.12 143 SER A CA 1
ATOM 1110 C C . SER A 1 143 ? 36.712 6.656 -52.972 1.00 67.12 143 SER A C 1
ATOM 1112 O O . SER A 1 143 ? 37.070 6.698 -54.149 1.00 67.12 143 SER A O 1
ATOM 1114 N N . ALA A 1 144 ? 36.356 7.760 -52.306 1.00 74.00 144 ALA A N 1
ATOM 1115 C CA . ALA A 1 144 ? 36.355 9.092 -52.899 1.00 74.00 144 ALA A CA 1
ATOM 1116 C C . ALA A 1 144 ? 37.779 9.572 -53.212 1.00 74.00 144 ALA A C 1
ATOM 1118 O O . ALA A 1 144 ? 38.004 10.140 -54.278 1.00 74.00 144 ALA A O 1
ATOM 1119 N N . LEU A 1 145 ? 38.748 9.291 -52.333 1.00 77.31 145 LEU A N 1
ATOM 1120 C CA . LEU A 1 145 ? 40.160 9.579 -52.578 1.00 77.31 145 LEU A CA 1
ATOM 1121 C C . LEU A 1 145 ? 40.693 8.765 -53.764 1.00 77.31 145 LEU A C 1
ATOM 1123 O O . LEU A 1 145 ? 41.405 9.312 -54.601 1.00 77.31 145 LEU A O 1
ATOM 1127 N N . THR A 1 146 ? 40.319 7.485 -53.881 1.00 75.12 146 THR A N 1
ATOM 1128 C CA . THR A 1 146 ? 40.712 6.647 -55.026 1.00 75.12 146 THR A CA 1
ATOM 1129 C C . THR A 1 146 ? 40.190 7.223 -56.342 1.00 75.12 146 THR A C 1
ATOM 1131 O O . THR A 1 146 ? 40.948 7.342 -57.303 1.00 75.12 146 THR A O 1
ATOM 1134 N N . LEU A 1 147 ? 38.921 7.642 -56.385 1.00 75.31 147 LEU A N 1
ATOM 1135 C CA . LEU A 1 147 ? 38.343 8.292 -57.565 1.00 75.31 147 LEU A CA 1
ATOM 1136 C C . LEU A 1 147 ? 38.998 9.649 -57.851 1.00 75.31 147 LEU A C 1
ATOM 1138 O O . LEU A 1 147 ? 39.279 9.960 -59.006 1.00 75.31 147 LEU A O 1
ATOM 1142 N N . PHE A 1 148 ? 39.280 10.441 -56.817 1.00 80.69 148 PHE A N 1
ATOM 1143 C CA . PHE A 1 148 ? 39.931 11.743 -56.954 1.00 80.69 148 PHE A CA 1
ATOM 1144 C C . PHE A 1 148 ? 41.351 11.620 -57.521 1.00 80.69 148 PHE A C 1
ATOM 1146 O O . PHE A 1 148 ? 41.689 12.316 -58.476 1.00 80.69 148 PHE A O 1
ATOM 1153 N N . LEU A 1 149 ? 42.156 10.687 -57.002 1.00 77.81 149 LEU A N 1
ATOM 1154 C CA . LEU A 1 149 ? 43.492 10.388 -57.524 1.00 77.81 149 LEU A CA 1
ATOM 1155 C C . LEU A 1 149 ? 43.433 9.859 -58.962 1.00 77.81 149 LEU A C 1
ATOM 1157 O O . LEU A 1 149 ? 44.252 10.255 -59.787 1.00 77.81 149 LEU A O 1
ATOM 1161 N N . PHE A 1 150 ? 42.441 9.027 -59.292 1.00 76.38 150 PHE A N 1
ATOM 1162 C CA . PHE A 1 150 ? 42.229 8.542 -60.657 1.00 76.38 150 PHE A CA 1
ATOM 1163 C C . PHE A 1 150 ? 41.900 9.679 -61.641 1.00 76.38 150 PHE A C 1
ATOM 1165 O O . PHE A 1 150 ? 42.436 9.716 -62.749 1.00 76.38 150 PHE A O 1
ATOM 1172 N N . VAL A 1 151 ? 41.060 10.639 -61.237 1.00 81.50 151 VAL A N 1
ATOM 1173 C CA . VAL A 1 151 ? 40.730 11.824 -62.049 1.00 81.50 151 VAL A CA 1
ATOM 1174 C C . VAL A 1 151 ? 41.936 12.753 -62.200 1.00 81.50 151 VAL A C 1
ATOM 1176 O O . VAL A 1 151 ? 42.221 13.192 -63.311 1.00 81.50 151 VAL A O 1
ATOM 1179 N N . LEU A 1 152 ? 42.677 13.020 -61.120 1.00 74.69 152 LEU A N 1
ATOM 1180 C CA . LEU A 1 152 ? 43.905 13.822 -61.163 1.00 74.69 152 LEU A CA 1
ATOM 1181 C C . LEU A 1 152 ? 44.954 13.204 -62.085 1.00 74.69 152 LEU A C 1
ATOM 1183 O O . LEU A 1 152 ? 45.525 13.906 -62.913 1.00 74.69 152 LEU A O 1
ATOM 1187 N N . PHE A 1 153 ? 45.159 11.891 -61.992 1.00 73.38 153 PHE A N 1
ATOM 1188 C CA . PHE A 1 153 ? 46.068 11.166 -62.872 1.00 73.38 153 PHE A CA 1
ATOM 1189 C C . PHE A 1 153 ? 45.638 11.277 -64.342 1.00 73.38 153 PHE A C 1
ATOM 1191 O O . PHE A 1 153 ? 46.459 11.570 -65.207 1.00 73.38 153 PHE A O 1
ATOM 1198 N N . ARG A 1 154 ? 44.336 11.135 -64.634 1.00 72.88 154 ARG A N 1
ATOM 1199 C CA . ARG A 1 154 ? 43.781 11.345 -65.984 1.00 72.88 154 ARG A CA 1
ATOM 1200 C C . ARG A 1 154 ? 43.964 12.773 -66.505 1.00 72.88 154 ARG A C 1
ATOM 1202 O O . ARG A 1 154 ? 44.158 12.938 -67.705 1.00 72.88 154 ARG A O 1
ATOM 1209 N N . LEU A 1 155 ? 43.887 13.784 -65.641 1.00 72.44 155 LEU A N 1
ATOM 1210 C CA . LEU A 1 155 ? 44.117 15.182 -66.018 1.00 72.44 155 LEU A CA 1
ATOM 1211 C C . LEU A 1 155 ? 45.604 15.466 -66.267 1.00 72.44 155 LEU A C 1
ATOM 1213 O O . LEU A 1 155 ? 45.929 16.072 -67.281 1.00 72.44 155 LEU A O 1
ATOM 1217 N N . LEU A 1 156 ? 46.496 14.949 -65.418 1.00 72.12 156 LEU A N 1
ATOM 1218 C CA . LEU A 1 156 ? 47.950 15.041 -65.597 1.00 72.12 156 LEU A CA 1
ATOM 1219 C C . LEU A 1 156 ? 48.420 14.378 -66.900 1.00 72.12 156 LEU A C 1
ATOM 1221 O O . LEU A 1 156 ? 49.228 14.950 -67.623 1.00 72.12 156 LEU A O 1
ATOM 1225 N N . GLN A 1 157 ? 47.863 13.218 -67.263 1.00 62.16 157 GLN A N 1
ATOM 1226 C CA . GLN A 1 157 ? 48.199 12.561 -68.534 1.00 62.16 157 GLN A CA 1
ATOM 1227 C C . GLN A 1 157 ? 47.667 13.294 -69.776 1.00 62.16 157 GLN A C 1
ATOM 1229 O O . GLN A 1 157 ? 48.174 13.075 -70.876 1.00 62.16 157 GLN A O 1
ATOM 1234 N N . LYS A 1 158 ? 46.665 14.167 -69.619 1.00 59.22 158 LYS A N 1
ATOM 1235 C CA . LYS A 1 158 ? 46.109 14.960 -70.721 1.00 59.22 158 LYS A CA 1
ATOM 1236 C C . LYS A 1 158 ? 47.017 16.134 -71.114 1.00 59.22 158 LYS A C 1
ATOM 1238 O O . LYS A 1 158 ? 47.030 16.483 -72.290 1.00 59.22 158 LYS A O 1
ATOM 1243 N N . ASP A 1 159 ? 47.792 16.687 -70.178 1.00 55.81 159 ASP A N 1
ATOM 1244 C CA . ASP A 1 159 ? 48.773 17.755 -70.450 1.00 55.81 159 ASP A CA 1
ATOM 1245 C C . ASP A 1 159 ? 50.087 17.232 -71.068 1.00 55.81 159 ASP A C 1
ATOM 1247 O O . ASP A 1 159 ? 50.777 17.972 -71.764 1.00 55.81 159 ASP A O 1
ATOM 1251 N N . GLU A 1 160 ? 50.423 15.948 -70.893 1.00 53.84 160 GLU A N 1
ATOM 1252 C CA . GLU A 1 160 ? 51.671 15.358 -71.420 1.00 53.84 160 GLU A CA 1
ATOM 1253 C C . GLU A 1 160 ? 51.546 14.690 -72.804 1.00 53.84 160 GLU A C 1
ATOM 1255 O O . GLU A 1 160 ? 52.520 14.132 -73.313 1.00 53.84 160 GLU A O 1
ATOM 1260 N N . GLY A 1 161 ? 50.376 14.738 -73.453 1.00 51.06 161 GLY A N 1
ATOM 1261 C CA . GLY A 1 161 ? 50.221 14.299 -74.848 1.00 51.06 161 GLY A CA 1
ATOM 1262 C C . GLY A 1 161 ? 50.574 12.827 -75.121 1.00 51.06 161 GLY A C 1
ATOM 1263 O O . GLY A 1 161 ? 50.959 12.490 -76.241 1.00 51.06 161 GLY A O 1
ATOM 1264 N N . ARG A 1 162 ? 50.464 11.931 -74.129 1.00 48.19 162 ARG A N 1
ATOM 1265 C CA . ARG A 1 162 ? 50.662 10.485 -74.324 1.00 48.19 162 ARG A CA 1
ATOM 1266 C C . ARG A 1 162 ? 49.331 9.744 -74.285 1.00 48.19 162 ARG A C 1
ATOM 1268 O O . ARG A 1 162 ? 48.855 9.347 -73.225 1.00 48.19 162 ARG A O 1
ATOM 1275 N N . GLU A 1 163 ? 48.765 9.489 -75.462 1.00 45.84 163 GLU A N 1
ATOM 1276 C CA . GLU A 1 163 ? 47.723 8.474 -75.633 1.00 45.84 163 GLU A CA 1
ATOM 1277 C C . GLU A 1 163 ? 48.339 7.072 -75.501 1.00 45.84 163 GLU A C 1
ATOM 1279 O O . GLU A 1 163 ? 48.739 6.439 -76.475 1.00 45.84 163 GLU A O 1
ATOM 1284 N N . GLY A 1 164 ? 48.465 6.594 -74.263 1.00 42.59 164 GLY A N 1
ATOM 1285 C CA . GLY A 1 164 ? 48.831 5.216 -73.950 1.00 42.59 164 GLY A CA 1
ATOM 1286 C C . GLY A 1 164 ? 47.630 4.455 -73.403 1.00 42.59 164 GLY A C 1
ATOM 1287 O O . GLY A 1 164 ? 47.289 4.586 -72.230 1.00 42.59 164 GLY A O 1
ATOM 1288 N N . PHE A 1 165 ? 46.989 3.651 -74.249 1.00 45.91 165 PHE A N 1
ATOM 1289 C CA . PHE A 1 165 ? 45.985 2.665 -73.850 1.00 45.91 165 PHE A CA 1
ATOM 1290 C C . PHE A 1 165 ? 46.656 1.607 -72.957 1.00 45.91 165 PHE A C 1
ATOM 1292 O O . PHE A 1 165 ? 47.512 0.865 -73.429 1.00 45.91 165 PHE A O 1
ATOM 1299 N N . PHE A 1 166 ? 46.263 1.504 -71.686 1.00 42.19 166 PHE A N 1
ATOM 1300 C CA . PHE A 1 166 ? 46.587 0.338 -70.862 1.00 42.19 166 PHE A CA 1
ATOM 1301 C C . PHE A 1 166 ? 45.301 -0.354 -70.415 1.00 42.19 166 PHE A C 1
ATOM 1303 O O . PHE A 1 166 ? 44.647 0.031 -69.448 1.00 42.19 166 PHE A O 1
ATOM 1310 N N . THR A 1 167 ? 44.950 -1.406 -71.151 1.00 41.72 167 THR A N 1
ATOM 1311 C CA . THR A 1 167 ? 44.229 -2.562 -70.620 1.00 41.72 167 THR A CA 1
ATOM 1312 C C . THR A 1 167 ? 45.186 -3.311 -69.697 1.00 41.72 167 THR A C 1
ATOM 1314 O O . THR A 1 167 ? 46.133 -3.939 -70.166 1.00 41.72 167 THR A O 1
ATOM 1317 N N . GLY A 1 168 ? 44.975 -3.223 -68.391 1.00 36.06 168 GLY A N 1
ATOM 1318 C CA . GLY A 1 168 ? 45.751 -3.976 -67.414 1.00 36.06 168 GLY A CA 1
ATOM 1319 C C . GLY A 1 168 ? 45.087 -3.884 -66.053 1.00 36.06 168 GLY A C 1
ATOM 1320 O O . GLY A 1 168 ? 44.996 -2.798 -65.485 1.00 36.06 168 GLY A O 1
ATOM 1321 N N . GLU A 1 169 ? 44.582 -5.015 -65.564 1.00 46.38 169 GLU A N 1
ATOM 1322 C CA . GLU A 1 169 ? 44.147 -5.194 -64.182 1.00 46.38 169 GLU A CA 1
ATOM 1323 C C . GLU A 1 169 ? 45.243 -4.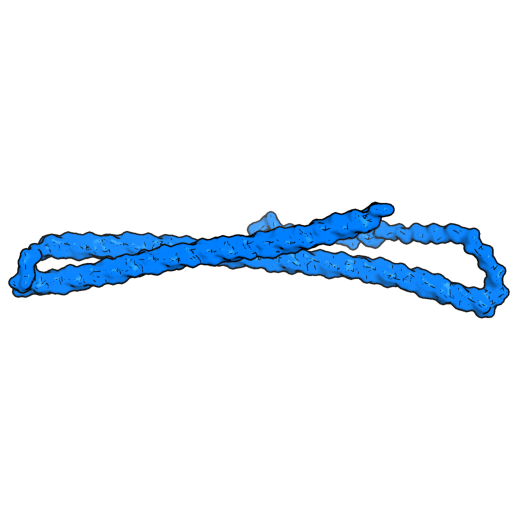709 -63.229 1.00 46.38 169 GLU A C 1
ATOM 1325 O O . GLU A 1 169 ? 46.266 -5.366 -63.052 1.00 46.38 169 GLU A O 1
ATOM 1330 N N . VAL A 1 170 ? 45.023 -3.570 -62.575 1.00 38.34 170 VAL A N 1
ATOM 1331 C CA . VAL A 1 170 ? 45.745 -3.242 -61.348 1.00 38.34 170 VAL A CA 1
ATOM 1332 C C . VAL A 1 170 ? 44.829 -3.631 -60.201 1.00 38.34 170 VAL A C 1
ATOM 1334 O O . VAL A 1 170 ? 44.010 -2.847 -59.720 1.00 38.34 170 VAL A O 1
ATOM 1337 N N . LEU A 1 171 ? 44.935 -4.900 -59.814 1.00 36.72 171 LEU A N 1
ATOM 1338 C CA . LEU A 1 171 ? 44.334 -5.431 -58.602 1.00 36.72 171 LEU A CA 1
ATOM 1339 C C . LEU A 1 171 ? 45.044 -4.781 -57.402 1.00 36.72 171 LEU A C 1
ATOM 1341 O O . LEU A 1 171 ? 46.032 -5.300 -56.889 1.00 36.72 171 LEU A O 1
ATOM 1345 N N . PHE A 1 172 ? 44.565 -3.617 -56.959 1.00 35.25 172 PHE A N 1
ATOM 1346 C CA . PHE A 1 172 ? 44.948 -3.074 -55.657 1.00 35.25 172 PHE A CA 1
ATOM 1347 C C . PHE A 1 172 ? 44.289 -3.930 -54.572 1.00 35.25 172 PHE A C 1
ATOM 1349 O O . PHE A 1 172 ? 43.164 -3.671 -54.143 1.00 35.25 172 PHE A O 1
ATOM 1356 N N . VAL A 1 173 ? 44.990 -4.974 -54.130 1.00 36.16 173 VAL A N 1
ATOM 1357 C CA . VAL A 1 173 ? 44.674 -5.655 -52.873 1.00 36.16 173 VAL A CA 1
ATOM 1358 C C . VAL A 1 173 ? 45.055 -4.697 -51.747 1.00 36.16 173 VAL A C 1
ATOM 1360 O O . VAL A 1 173 ? 46.213 -4.605 -51.350 1.00 36.16 173 VAL A O 1
ATOM 1363 N N . VAL A 1 174 ? 44.080 -3.934 -51.255 1.00 40.69 174 VAL A N 1
ATOM 1364 C CA . VAL A 1 174 ? 44.208 -3.247 -49.968 1.00 40.69 174 VAL A CA 1
ATOM 1365 C C . VAL A 1 174 ? 44.057 -4.319 -48.895 1.00 40.69 174 VAL A C 1
ATOM 1367 O O . VAL A 1 174 ? 42.948 -4.779 -48.621 1.00 40.69 174 VAL A O 1
ATOM 1370 N N . ASP A 1 175 ? 45.176 -4.756 -48.323 1.00 33.91 175 ASP A N 1
ATOM 1371 C CA . ASP A 1 175 ? 45.171 -5.655 -47.172 1.00 33.91 175 ASP A CA 1
ATOM 1372 C C . ASP A 1 175 ? 44.571 -4.914 -45.964 1.00 33.91 175 ASP A C 1
ATOM 1374 O O . ASP A 1 175 ? 45.173 -4.013 -45.379 1.00 33.91 175 ASP A O 1
ATOM 1378 N N . LEU A 1 176 ? 43.328 -5.259 -45.620 1.00 40.91 176 LEU A N 1
ATOM 1379 C CA . LEU A 1 176 ? 42.574 -4.682 -44.502 1.00 40.91 176 LEU A CA 1
ATOM 1380 C C . LEU A 1 176 ? 42.992 -5.254 -43.131 1.00 40.91 176 LEU A C 1
ATOM 1382 O O . LEU A 1 176 ? 42.348 -4.947 -42.127 1.00 40.91 176 LEU A O 1
ATOM 1386 N N . ASN A 1 177 ? 44.059 -6.057 -43.040 1.00 36.03 177 ASN A N 1
ATOM 1387 C CA . ASN A 1 177 ? 44.453 -6.704 -41.782 1.00 36.03 177 ASN A CA 1
ATOM 1388 C C . ASN A 1 177 ? 45.287 -5.848 -40.813 1.00 36.03 177 ASN A C 1
ATOM 1390 O O . ASN A 1 177 ? 45.593 -6.321 -39.719 1.00 36.03 177 ASN A O 1
ATOM 1394 N N . HIS A 1 178 ? 45.605 -4.587 -41.125 1.00 38.31 178 HIS A N 1
ATOM 1395 C CA . HIS A 1 178 ? 46.377 -3.731 -40.207 1.00 38.31 178 HIS A CA 1
ATOM 1396 C C . HIS A 1 178 ? 45.535 -2.890 -39.221 1.00 38.31 178 HIS A C 1
ATOM 1398 O O . HIS A 1 178 ? 46.044 -1.973 -38.588 1.00 38.31 178 HIS A O 1
ATOM 1404 N N . VAL A 1 179 ? 44.254 -3.221 -39.016 1.00 39.91 179 VAL A N 1
ATOM 1405 C CA . VAL A 1 179 ? 43.465 -2.712 -37.870 1.00 39.91 179 VAL A CA 1
ATOM 1406 C C . VAL A 1 179 ? 43.115 -3.875 -36.941 1.00 39.91 179 VAL A C 1
ATOM 1408 O O . VAL A 1 179 ? 41.957 -4.147 -36.628 1.00 39.91 179 VAL A O 1
ATOM 1411 N N . ARG A 1 180 ? 44.145 -4.616 -36.529 1.00 40.69 180 ARG A N 1
ATOM 1412 C CA . ARG A 1 180 ? 44.077 -5.604 -35.451 1.00 40.69 180 ARG A CA 1
ATOM 1413 C C . ARG A 1 180 ? 45.154 -5.251 -34.430 1.00 40.69 180 ARG A C 1
ATOM 1415 O O . ARG A 1 180 ? 46.222 -5.843 -34.403 1.00 40.69 180 ARG A O 1
ATOM 1422 N N . GLY A 1 181 ? 44.865 -4.230 -33.636 1.00 40.88 181 GLY A N 1
ATOM 1423 C CA . GLY A 1 181 ? 45.745 -3.715 -32.591 1.00 40.88 181 GLY A CA 1
ATOM 1424 C C . GLY A 1 181 ? 44.945 -2.851 -31.629 1.00 40.88 181 GLY A C 1
ATOM 1425 O O . GLY A 1 181 ? 45.066 -1.639 -31.670 1.00 40.88 181 GLY A O 1
ATOM 1426 N N . ASP A 1 182 ? 43.991 -3.489 -30.950 1.00 40.16 182 ASP A N 1
ATOM 1427 C CA . ASP A 1 182 ? 43.573 -3.231 -29.560 1.00 40.16 182 ASP A CA 1
ATOM 1428 C C . ASP A 1 182 ? 42.278 -4.006 -29.292 1.00 40.16 182 ASP A C 1
ATOM 1430 O O . ASP A 1 182 ? 41.164 -3.493 -29.205 1.00 40.16 182 ASP A O 1
ATOM 1434 N N . MET A 1 183 ? 42.446 -5.327 -29.239 1.00 34.47 183 MET A N 1
ATOM 1435 C CA . MET A 1 183 ? 41.613 -6.213 -28.431 1.00 34.47 183 MET A CA 1
ATOM 1436 C C . MET A 1 183 ? 42.439 -6.508 -27.178 1.00 34.47 183 MET A C 1
ATOM 1438 O O . MET A 1 183 ? 43.055 -7.560 -27.050 1.00 34.47 183 MET A O 1
ATOM 1442 N N . GLY A 1 184 ? 42.528 -5.526 -26.300 1.00 42.62 184 GLY A N 1
ATOM 1443 C CA . GLY A 1 184 ? 43.228 -5.619 -25.032 1.00 42.62 184 GLY A CA 1
ATOM 1444 C C . GLY A 1 184 ? 42.652 -4.527 -24.167 1.00 42.62 184 GLY A C 1
ATOM 1445 O O . GLY A 1 184 ? 43.176 -3.430 -24.187 1.00 42.62 184 GLY A O 1
ATOM 1446 N N . ASP A 1 185 ? 41.458 -4.795 -23.635 1.00 39.44 185 ASP A N 1
ATOM 1447 C CA . ASP A 1 185 ? 40.894 -4.239 -22.399 1.00 39.44 185 ASP A CA 1
ATOM 1448 C C . ASP A 1 185 ? 39.375 -4.440 -22.430 1.00 39.44 185 ASP A C 1
ATOM 1450 O O . ASP A 1 185 ? 38.573 -3.561 -22.750 1.00 39.44 185 ASP A O 1
ATOM 1454 N N . LEU A 1 186 ? 38.972 -5.670 -22.096 1.00 40.06 186 LEU A N 1
ATOM 1455 C CA . LEU A 1 186 ? 37.738 -5.847 -21.341 1.00 40.06 186 LEU A CA 1
ATOM 1456 C C . LEU A 1 186 ? 37.961 -5.179 -19.974 1.00 40.06 186 LEU A C 1
ATOM 1458 O O . LEU A 1 186 ? 38.872 -5.611 -19.266 1.00 40.06 186 LEU A O 1
ATOM 1462 N N . PRO A 1 187 ? 37.130 -4.223 -19.528 1.00 41.16 187 PRO A N 1
ATOM 1463 C CA . PRO A 1 187 ? 37.059 -3.933 -18.113 1.00 41.16 187 PRO A CA 1
ATOM 1464 C C . PRO A 1 187 ? 36.268 -5.058 -17.444 1.00 41.16 187 PRO A C 1
ATOM 1466 O O . PRO A 1 187 ? 35.087 -5.283 -17.720 1.00 41.16 187 PRO A O 1
ATOM 1469 N N . ALA A 1 188 ? 36.961 -5.769 -16.564 1.00 43.47 188 ALA A N 1
ATOM 1470 C CA . ALA A 1 188 ? 36.413 -6.668 -15.568 1.00 43.47 188 ALA A CA 1
ATOM 1471 C C . ALA A 1 188 ? 35.486 -5.908 -14.597 1.00 43.47 188 ALA A C 1
ATOM 1473 O O . ALA A 1 188 ? 35.899 -5.520 -13.512 1.00 43.47 188 ALA A O 1
ATOM 1474 N N . LEU A 1 189 ? 34.227 -5.691 -14.985 1.00 38.69 189 LEU A N 1
ATOM 1475 C CA . LEU A 1 189 ? 33.167 -5.197 -14.095 1.00 38.69 189 LEU A CA 1
ATOM 1476 C C . LEU A 1 189 ? 31.924 -6.090 -14.188 1.00 38.69 189 LEU A C 1
ATOM 1478 O O . LEU A 1 189 ? 30.817 -5.647 -14.466 1.00 38.69 189 LEU A O 1
ATOM 1482 N N . LEU A 1 190 ? 32.152 -7.385 -13.965 1.00 37.72 190 LEU A N 1
ATOM 1483 C CA . LEU A 1 190 ? 31.124 -8.371 -13.619 1.00 37.72 190 LEU A CA 1
ATOM 1484 C C . LEU A 1 190 ? 31.608 -9.275 -12.471 1.00 37.72 190 LEU A C 1
ATOM 1486 O O . LEU A 1 190 ? 31.366 -10.476 -12.468 1.00 37.72 190 LEU A O 1
ATOM 1490 N N . GLN A 1 191 ? 32.320 -8.694 -11.501 1.00 42.31 191 GLN A N 1
ATOM 1491 C CA . GLN A 1 191 ? 32.532 -9.286 -10.177 1.00 42.31 191 GLN A CA 1
ATOM 1492 C C . GLN A 1 191 ? 32.633 -8.174 -9.123 1.00 42.31 191 GLN A C 1
ATOM 1494 O O . GLN A 1 191 ? 33.731 -7.808 -8.712 1.00 42.31 191 GLN A O 1
ATOM 1499 N N . GLN A 1 192 ? 31.484 -7.627 -8.726 1.00 38.06 192 GLN A N 1
ATOM 1500 C CA . GLN A 1 192 ? 31.106 -7.366 -7.330 1.00 38.06 192 GLN A CA 1
ATOM 1501 C C . GLN A 1 192 ? 29.645 -6.937 -7.261 1.00 38.06 192 GLN A C 1
ATOM 1503 O O . GLN A 1 192 ? 29.238 -6.132 -8.125 1.00 38.06 192 GLN A O 1
#

Sequence (192 aa):
MIKLDGIMDRIIRYQLGKVKAASADKIIAEGHEKAIELARARCNIASKQIDEKQRELADYEAETIKVIRGQSKLSIDLLNDLVAKAKEEITELTAALTDAQEELEKCLAGAEAQKQEYAQLETWAAHKRKQTRQKANALAGLSALTLFLFVLFRLLQKDEGREGFFTGEVLFVVDLNHVRGDMGDLPALLQQ

Radius of gyration: 38.59 Å; chains: 1; bounding box: 79×29×110 Å

pLDDT: mean 72.47, std 17.73, range [33.91, 96.0]

Foldseek 3Di:
DVVVVVVVVVVCCVVVVVCVVVVVVVCVVVVLVVVLVVLVVVLVVLVVVLVVLVVVLVVLVVVLVCVVVVNDPDDNVVSVVSNVVSVVVSVVSVVVSVVSVVVSVVSVVVVVVVVVVVVVVVVVVVVVVVVVVVVVVVVVVVVVVVVVVVVVVVVVVVVVPDPDDDPDDPPPPPPPPVPPPDPPDDDPPPDD